Protein AF-A0A5C3NMP8-F1 (afdb_monomer_lite)

Sequence (308 aa):
VRINACVMDGVTIGHPRCNVDRCVARLASPRDRFCEEHSDQERQCAIRGCNNATTDGMRTCSIAAHRSFENERRERGKALFRLRRRHERTMQAGQRYGDAVSKKPRQNPRKARAETLSNLTKKAAISRRWTHNEELIVRTCGVVISRATFYEAESMSNCVRFLVSTFPPQLPRAHPSFCFFDSACLLLKHILANNETRLDNIGLVVDVFHAINKHKDSDAFCQLNCNPATFPELFNEKNEWWYNSSACEQTNGWFGFFLPVVREMGEVNYNFFLDEMILIHNEWQVDVLRARGARPRLVPMSELALPR

Organism: NCBI:txid1314778

Secondary structure (DSSP, 8-state):
----EEEEEEE----EE-SSTT--PPPSSTT-SS-GGGGGGGGB-SBTT--PBP-TTSSS-S-HHHHHHHHHHHHHHHHHHHHHHHHHHHHHHTTS------PPPPP-SHHHHHHHHHHHHHHB--SPEE--EEEEEEETTS-EEEEEEESS---HHHHHHHHHHHS-TT-GGGS-SEEE-TTHHHHHHHHHHTT-GGGTTSEEE--HHHHHHTS-TT-HHHHHHT-GGG-GGGB-TTS-BSS-TTHHHHHHHHHGGGHHHHTT--HHHHHHHHHHHHHHHHHHHHHHHHHTT----PPPHHHHTS--

Radius of gyration: 25.94 Å; chains: 1; bounding box: 82×48×66 Å

Foldseek 3Di:
DDAFEKEKDWFQFWAFDALDPPDPDFDPFSQDNHHPVCPVLQQAAQFAPGRDGDDDPASHHPPPLSVVLRVVVVVVVCVVVVVVVVVVVCVVVVVDDDDDDDDDDDDDPPPVSVVSSVVSVVRGSRHTAIFGTKMWMATLLLQTQDIDTHRPDPDLVVVVVRLCVSCPPLQPLSQHQEYEYQPLLVNVVVCVVVVPCSNVNYQYAYQQVSLPPPDDPPPPSCVVRHHPVVDPVQADPVRHGPGNNCSVVVSSVVLNVCRVVLHRDGPVVNVVVSVVVSVVSNVVSCVVCVVVVHDDDDDDSVRSSDDD

InterPro domains:
  IPR040898 CxC6 like cysteine cluster associated with KDZ [PF18721] (7-71)

pLDDT: mean 88.07, std 14.45, range [28.92, 98.38]

Structure (mmCIF, N/CA/C/O backbone):
data_AF-A0A5C3NMP8-F1
#
_entry.id   AF-A0A5C3NMP8-F1
#
loop_
_atom_site.group_PDB
_atom_site.id
_atom_site.type_symbol
_atom_site.label_atom_id
_atom_site.label_alt_id
_atom_site.label_comp_id
_atom_site.label_asym_id
_atom_site.label_entity_id
_atom_site.label_seq_id
_atom_site.pdbx_PDB_ins_code
_atom_site.Cartn_x
_atom_site.Cartn_y
_atom_site.Cartn_z
_atom_site.occupancy
_atom_site.B_iso_or_equiv
_atom_site.auth_seq_id
_atom_site.auth_comp_id
_atom_site.auth_asym_id
_atom_site.auth_atom_id
_atom_site.pdbx_PDB_model_num
ATOM 1 N N . VAL A 1 1 ? -21.339 5.619 22.229 1.00 58.91 1 VAL A N 1
ATOM 2 C CA . VAL A 1 1 ? -20.713 5.394 20.903 1.00 58.91 1 VAL A CA 1
ATOM 3 C C . VAL A 1 1 ? -19.594 4.378 21.073 1.00 58.91 1 VAL A C 1
ATOM 5 O O . VAL A 1 1 ? -18.840 4.504 22.028 1.00 58.91 1 VAL A O 1
ATOM 8 N N . ARG A 1 2 ? -19.515 3.338 20.233 1.00 76.19 2 ARG A N 1
ATOM 9 C CA . ARG A 1 2 ? -18.410 2.365 20.286 1.00 76.19 2 ARG A CA 1
ATOM 10 C C . ARG A 1 2 ? -17.247 2.914 19.466 1.00 76.19 2 ARG A C 1
ATOM 12 O O . ARG A 1 2 ? -17.329 2.919 18.242 1.00 76.19 2 ARG A O 1
ATOM 19 N N . ILE A 1 3 ? -16.196 3.370 20.139 1.00 88.62 3 ILE A N 1
ATOM 20 C CA . ILE A 1 3 ? -14.976 3.829 19.474 1.00 88.62 3 ILE A CA 1
ATOM 21 C C . ILE A 1 3 ? -14.230 2.603 18.944 1.00 88.62 3 ILE A C 1
ATOM 23 O O . ILE A 1 3 ? -14.170 1.561 19.603 1.00 88.62 3 ILE A O 1
ATOM 27 N N . ASN A 1 4 ? -13.714 2.699 17.724 1.00 92.56 4 ASN A N 1
ATOM 28 C CA . ASN A 1 4 ? -12.824 1.693 17.169 1.00 92.56 4 ASN A CA 1
ATOM 29 C C . ASN A 1 4 ? -11.765 2.351 16.277 1.00 92.56 4 ASN A C 1
ATOM 31 O O . ASN A 1 4 ? -11.980 3.441 15.747 1.00 92.56 4 ASN A O 1
ATOM 35 N N . ALA A 1 5 ? -10.631 1.679 16.103 1.00 96.00 5 ALA A N 1
ATOM 36 C CA . ALA A 1 5 ? -9.531 2.204 15.313 1.00 96.00 5 ALA A CA 1
ATOM 37 C C . ALA A 1 5 ? -8.932 1.148 14.378 1.00 96.00 5 ALA A C 1
ATOM 39 O O . ALA A 1 5 ? -9.107 -0.065 14.565 1.00 96.00 5 ALA A O 1
ATOM 40 N N . CYS A 1 6 ? -8.236 1.625 13.357 1.00 97.50 6 CYS A N 1
ATOM 41 C CA . CYS A 1 6 ? -7.353 0.837 12.509 1.00 97.50 6 CYS A CA 1
ATOM 42 C C . CYS A 1 6 ? -6.054 1.599 12.256 1.00 97.50 6 CYS A C 1
ATOM 44 O O . CYS A 1 6 ? -5.949 2.788 12.546 1.00 97.50 6 CYS A O 1
ATOM 46 N N . VAL A 1 7 ? -5.076 0.895 11.716 1.00 97.88 7 VAL A N 1
ATOM 47 C CA . VAL A 1 7 ? -3.769 1.411 11.334 1.00 97.88 7 VAL A CA 1
ATOM 48 C C . VAL A 1 7 ? -3.580 1.094 9.857 1.00 97.88 7 VAL A C 1
ATOM 50 O O . VAL A 1 7 ? -3.899 -0.020 9.438 1.00 97.88 7 VAL A O 1
ATOM 53 N N . MET A 1 8 ? -3.102 2.064 9.088 1.00 97.81 8 MET A N 1
ATOM 54 C CA . MET A 1 8 ? -2.702 1.904 7.695 1.00 97.81 8 MET A CA 1
ATOM 55 C C . MET A 1 8 ? -1.191 2.090 7.599 1.00 97.81 8 MET A C 1
ATOM 57 O O . MET A 1 8 ? -0.676 3.055 8.161 1.00 97.81 8 MET A O 1
ATOM 61 N N . ASP A 1 9 ? -0.504 1.173 6.928 1.00 96.25 9 ASP A N 1
ATOM 62 C CA . ASP A 1 9 ? 0.938 1.257 6.682 1.00 96.25 9 ASP A CA 1
ATOM 63 C C . ASP A 1 9 ? 1.338 0.348 5.506 1.00 96.25 9 ASP A C 1
ATOM 65 O O . ASP A 1 9 ? 0.657 -0.639 5.190 1.00 96.25 9 ASP A O 1
ATOM 69 N N . GLY A 1 10 ? 2.463 0.674 4.877 1.00 94.50 10 GLY A N 1
ATOM 70 C CA . GLY A 1 10 ? 3.005 0.005 3.707 1.00 94.50 10 GLY A CA 1
ATOM 71 C C . GLY A 1 10 ? 4.170 -0.932 4.026 1.00 94.50 10 GLY A C 1
ATOM 72 O O . GLY A 1 10 ? 5.055 -0.641 4.825 1.00 94.50 10 GLY A O 1
ATOM 73 N N . VAL A 1 11 ? 4.239 -2.060 3.321 1.00 94.62 11 VAL A N 1
ATOM 74 C CA . VAL A 1 11 ? 5.377 -2.988 3.357 1.00 94.62 11 VAL A CA 1
ATOM 75 C C . VAL A 1 11 ? 5.971 -3.155 1.966 1.00 94.62 11 VAL A C 1
ATOM 77 O O . VAL A 1 11 ? 5.267 -3.405 0.987 1.00 94.62 11 VAL A O 1
ATOM 80 N N . THR A 1 12 ? 7.298 -3.023 1.861 1.00 93.75 12 THR A N 1
ATOM 81 C CA . THR A 1 12 ? 8.033 -3.133 0.589 1.00 93.75 12 THR A CA 1
ATOM 82 C C . THR A 1 12 ? 8.124 -4.588 0.116 1.00 93.75 12 THR A C 1
ATOM 84 O O . THR A 1 12 ? 9.173 -5.235 0.152 1.00 93.75 12 THR A O 1
ATOM 87 N N . ILE A 1 13 ? 6.995 -5.100 -0.352 1.00 94.25 13 ILE A N 1
ATOM 88 C CA . ILE A 1 13 ? 6.816 -6.372 -1.040 1.00 94.25 13 ILE A CA 1
ATOM 89 C C . ILE A 1 13 ? 6.037 -6.096 -2.325 1.00 94.25 13 ILE A C 1
ATOM 91 O O . ILE A 1 13 ? 5.257 -5.152 -2.397 1.00 94.25 13 ILE A O 1
ATOM 95 N N . GLY A 1 14 ? 6.293 -6.874 -3.373 1.00 93.75 14 GLY A N 1
ATOM 96 C CA . GLY A 1 14 ? 5.714 -6.567 -4.673 1.00 93.75 14 GLY A CA 1
ATOM 97 C C . GLY A 1 14 ? 5.963 -7.629 -5.727 1.00 93.75 14 GLY A C 1
ATOM 98 O O . GLY A 1 14 ? 6.775 -8.539 -5.537 1.00 93.75 14 GLY A O 1
ATOM 99 N N . HIS A 1 15 ? 5.275 -7.471 -6.853 1.00 94.75 15 HIS A N 1
ATOM 100 C CA . HIS A 1 15 ? 5.388 -8.321 -8.036 1.00 94.75 15 HIS A CA 1
ATOM 101 C C . HIS A 1 15 ? 5.853 -7.506 -9.256 1.00 94.75 15 HIS A C 1
ATOM 103 O O . HIS A 1 15 ? 5.869 -6.266 -9.210 1.00 94.75 15 HIS A O 1
ATOM 109 N N . PRO A 1 16 ? 6.298 -8.154 -10.351 1.00 95.50 16 PRO A N 1
ATOM 110 C CA . PRO A 1 16 ? 6.750 -7.420 -11.515 1.00 95.50 16 PRO A CA 1
ATOM 111 C C . PRO A 1 16 ? 5.543 -6.757 -12.174 1.00 95.50 16 PRO A C 1
ATOM 113 O O . PRO A 1 16 ? 4.456 -7.337 -12.233 1.00 95.50 16 PRO A O 1
ATOM 116 N N . ARG A 1 17 ? 5.744 -5.546 -12.687 1.00 95.06 17 ARG A N 1
ATOM 117 C CA . ARG A 1 17 ? 4.710 -4.753 -13.359 1.00 95.06 17 ARG A CA 1
ATOM 118 C C . ARG A 1 17 ? 5.207 -4.199 -14.684 1.00 95.06 17 ARG A C 1
ATOM 120 O O . ARG A 1 17 ? 6.412 -4.158 -14.943 1.00 95.06 17 ARG A O 1
ATOM 127 N N . CYS A 1 18 ? 4.270 -3.712 -15.492 1.00 95.50 18 CYS A N 1
ATOM 128 C CA . CYS A 1 18 ? 4.588 -2.991 -16.716 1.00 95.50 18 CYS A CA 1
ATOM 129 C C . CYS A 1 18 ? 5.530 -1.803 -16.444 1.00 95.50 18 CYS A C 1
ATOM 131 O O . CYS A 1 18 ? 5.373 -1.060 -15.472 1.00 95.50 18 CYS A O 1
ATOM 133 N N . ASN A 1 19 ? 6.512 -1.614 -17.326 1.00 93.56 19 ASN A N 1
ATOM 134 C CA . ASN A 1 19 ? 7.491 -0.539 -17.232 1.00 93.56 19 ASN A CA 1
ATOM 135 C C . ASN A 1 19 ? 6.921 0.849 -17.572 1.00 93.56 19 ASN A C 1
ATOM 137 O O . ASN A 1 19 ? 7.558 1.846 -17.210 1.00 93.56 19 ASN A O 1
ATOM 141 N N . VAL A 1 20 ? 5.769 0.912 -18.252 1.00 92.31 20 VAL A N 1
ATOM 142 C CA . VAL A 1 20 ? 5.075 2.161 -18.598 1.00 92.31 20 VAL A CA 1
ATOM 143 C C . VAL A 1 20 ? 4.519 2.814 -17.337 1.00 92.31 20 VAL A C 1
ATOM 145 O O . VAL A 1 20 ? 3.918 2.156 -16.485 1.00 92.31 20 VAL A O 1
ATOM 148 N N . ASP A 1 21 ? 4.752 4.121 -17.211 1.00 89.81 21 ASP A N 1
ATOM 149 C CA . ASP A 1 21 ? 4.289 4.892 -16.061 1.00 89.81 21 ASP A CA 1
ATOM 150 C C . ASP A 1 21 ? 2.746 4.859 -15.989 1.00 89.81 21 ASP A C 1
ATOM 152 O O . ASP A 1 21 ? 2.053 4.928 -17.000 1.00 89.81 21 ASP A O 1
ATO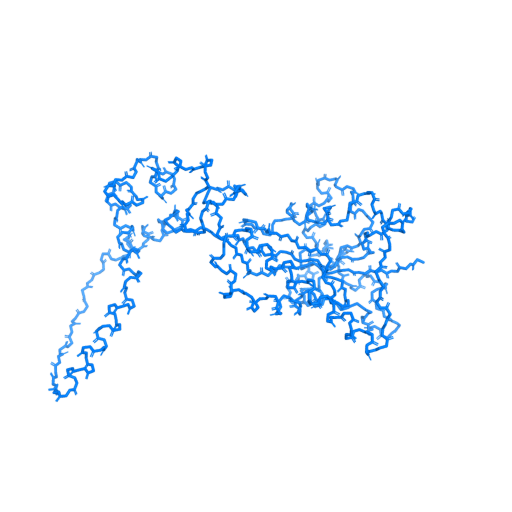M 156 N N . ARG A 1 22 ? 2.211 4.722 -14.775 1.00 90.19 22 ARG A N 1
ATOM 157 C CA . ARG A 1 22 ? 0.795 4.575 -14.400 1.00 90.19 22 ARG A CA 1
ATOM 158 C C . ARG A 1 22 ? 0.068 3.353 -14.965 1.00 90.19 22 ARG A C 1
ATOM 160 O O . ARG A 1 22 ? -1.115 3.183 -14.687 1.00 90.19 22 ARG A O 1
ATOM 167 N N . CYS A 1 23 ? 0.756 2.476 -15.691 1.00 94.31 23 CYS A N 1
ATOM 168 C CA . CYS A 1 23 ? 0.174 1.222 -16.149 1.00 94.31 23 CYS A CA 1
ATOM 169 C C . CYS A 1 23 ? 0.034 0.229 -14.984 1.00 94.31 23 CYS A C 1
ATOM 171 O O . CYS A 1 23 ? 1.022 -0.075 -14.301 1.00 94.31 23 CYS A O 1
ATOM 173 N N . VAL A 1 24 ? -1.190 -0.273 -14.805 1.00 94.81 24 VAL A N 1
ATOM 174 C CA . VAL A 1 24 ? -1.574 -1.324 -13.844 1.00 94.81 24 VAL A CA 1
ATOM 175 C C . VAL A 1 24 ? -2.001 -2.617 -14.544 1.00 94.81 24 VAL A C 1
ATOM 177 O O . VAL A 1 24 ? -2.472 -3.542 -13.899 1.00 94.81 24 VAL A O 1
ATOM 180 N N . ALA A 1 25 ? -1.859 -2.688 -15.871 1.00 95.75 25 ALA A N 1
ATOM 181 C CA . ALA A 1 25 ? -2.194 -3.887 -16.619 1.00 95.75 25 ALA A CA 1
ATOM 182 C C . ALA A 1 25 ? -1.215 -5.020 -16.287 1.00 95.75 25 ALA A C 1
ATOM 184 O O . ALA A 1 25 ? 0.011 -4.835 -16.241 1.00 95.75 25 ALA A O 1
ATOM 185 N N . ARG A 1 26 ? -1.786 -6.209 -16.107 1.00 95.19 26 ARG A N 1
ATOM 186 C CA . ARG A 1 26 ? -1.065 -7.433 -15.775 1.00 95.19 26 ARG A CA 1
ATOM 187 C C . ARG A 1 26 ? -0.068 -7.817 -16.871 1.00 95.19 26 ARG A C 1
ATOM 189 O O . ARG A 1 26 ? -0.346 -7.703 -18.065 1.00 95.19 26 ARG A O 1
ATOM 196 N N . LEU A 1 27 ? 1.086 -8.342 -16.464 1.00 96.31 27 LEU A N 1
ATOM 197 C CA . LEU A 1 27 ? 2.047 -8.968 -17.376 1.00 96.31 27 LEU A CA 1
ATOM 198 C C . LEU A 1 27 ? 1.608 -10.390 -17.759 1.00 96.31 27 LEU A C 1
ATOM 200 O O . LEU A 1 27 ? 1.127 -11.138 -16.908 1.00 96.31 27 LEU A O 1
ATOM 204 N N . ALA A 1 28 ? 1.834 -10.795 -19.011 1.00 95.06 28 ALA A N 1
ATOM 205 C CA . ALA A 1 28 ? 1.576 -12.171 -19.444 1.00 95.06 28 ALA A CA 1
ATOM 206 C C . ALA A 1 28 ? 2.505 -13.166 -18.725 1.00 95.06 28 ALA A C 1
ATOM 208 O O . ALA A 1 28 ? 2.071 -14.225 -18.272 1.00 95.06 28 ALA A O 1
ATOM 209 N N . SER A 1 29 ? 3.774 -12.793 -18.559 1.00 94.50 29 SER A N 1
ATOM 210 C CA . SER A 1 29 ? 4.762 -13.509 -17.762 1.00 94.50 29 SER A CA 1
ATOM 211 C C . SER A 1 29 ? 5.437 -12.566 -16.766 1.00 94.50 29 SER A C 1
ATOM 213 O O . SER A 1 29 ? 5.767 -11.431 -17.114 1.00 94.50 29 SER A O 1
ATOM 215 N N . PRO A 1 30 ? 5.773 -13.026 -15.544 1.00 93.00 30 PRO A N 1
ATOM 216 C CA . PRO A 1 30 ? 6.536 -12.217 -14.592 1.00 93.00 30 PRO A CA 1
ATOM 217 C C . PRO A 1 30 ? 7.926 -11.816 -15.116 1.00 93.00 30 PRO A C 1
ATOM 219 O O . PRO A 1 30 ? 8.587 -10.947 -14.546 1.00 93.00 30 PRO A O 1
ATOM 222 N N . ARG A 1 31 ? 8.410 -12.448 -16.194 1.00 92.62 31 ARG A N 1
ATOM 223 C CA . ARG A 1 31 ? 9.688 -12.122 -16.844 1.00 92.62 31 ARG A CA 1
ATOM 224 C C . ARG A 1 31 ? 9.590 -10.984 -17.863 1.00 92.62 31 ARG A C 1
ATOM 226 O O . ARG A 1 31 ? 10.640 -10.463 -18.252 1.00 92.62 31 ARG A O 1
ATOM 233 N N . ASP A 1 32 ? 8.384 -10.592 -18.255 1.00 94.06 32 ASP A N 1
ATOM 234 C CA . ASP A 1 32 ? 8.162 -9.532 -19.234 1.00 94.06 32 ASP A CA 1
ATOM 235 C C . ASP A 1 32 ? 8.443 -8.153 -18.622 1.00 94.06 32 ASP A C 1
ATOM 237 O O . ASP A 1 32 ? 8.430 -7.973 -17.401 1.00 94.06 32 ASP A O 1
ATOM 241 N N . ARG A 1 33 ? 8.745 -7.157 -19.466 1.00 94.25 33 ARG A N 1
ATOM 242 C CA . ARG A 1 33 ? 8.866 -5.752 -19.028 1.00 94.25 33 ARG A CA 1
ATOM 243 C C . ARG A 1 33 ? 7.611 -4.940 -19.310 1.00 94.25 33 ARG A C 1
ATOM 245 O O . ARG A 1 33 ? 7.419 -3.896 -18.694 1.00 94.25 33 ARG A O 1
ATOM 252 N N . PHE A 1 34 ? 6.792 -5.383 -20.252 1.00 96.12 34 PHE A N 1
ATOM 253 C CA . PHE A 1 34 ? 5.605 -4.679 -20.705 1.00 96.12 34 PHE A CA 1
ATOM 254 C C . PHE A 1 34 ? 4.429 -5.649 -20.762 1.00 96.12 34 PHE A C 1
ATOM 256 O O . PHE A 1 34 ? 4.619 -6.842 -20.988 1.00 96.12 34 PHE A O 1
ATOM 263 N N . CYS A 1 35 ? 3.228 -5.137 -20.502 1.00 96.62 35 CYS A N 1
ATOM 264 C CA . CYS A 1 35 ? 1.999 -5.896 -20.683 1.00 96.62 35 CYS A CA 1
ATOM 265 C C . CYS A 1 35 ? 1.672 -5.994 -22.179 1.00 96.62 35 CYS A C 1
ATOM 267 O O . CYS A 1 35 ? 2.315 -5.347 -23.007 1.00 96.62 35 CYS A O 1
ATOM 269 N N . GLU A 1 36 ? 0.650 -6.773 -22.516 1.00 96.50 36 GLU A N 1
ATOM 270 C CA . GLU A 1 36 ? 0.207 -6.977 -23.899 1.00 96.50 36 GLU A CA 1
ATOM 271 C C . GLU A 1 36 ? -0.129 -5.657 -24.615 1.00 96.50 36 GLU A C 1
ATOM 273 O O . GLU A 1 36 ? 0.343 -5.422 -25.729 1.00 96.50 36 GLU A O 1
ATOM 278 N N . GLU A 1 37 ? -0.829 -4.751 -23.924 1.00 96.81 37 GLU A N 1
ATOM 279 C CA . GLU A 1 37 ? -1.206 -3.419 -24.424 1.00 96.81 37 GLU A CA 1
ATOM 280 C C . GLU A 1 37 ? -0.005 -2.520 -24.749 1.00 96.81 37 GLU A C 1
ATOM 282 O O . GLU A 1 37 ? -0.113 -1.630 -25.583 1.00 96.81 37 GLU A O 1
ATOM 287 N N . HIS A 1 38 ? 1.141 -2.758 -24.104 1.00 96.12 38 HIS A N 1
ATOM 288 C CA . HIS A 1 38 ? 2.376 -1.989 -24.286 1.00 96.12 38 HIS A CA 1
ATOM 289 C C . HIS A 1 38 ? 3.497 -2.839 -24.902 1.00 96.12 38 HIS A C 1
ATOM 291 O O . HIS A 1 38 ? 4.685 -2.559 -24.717 1.00 96.12 38 HIS A O 1
ATOM 297 N N . SER A 1 39 ? 3.145 -3.922 -25.596 1.00 94.50 39 SER A N 1
ATOM 298 C CA . SER A 1 39 ? 4.114 -4.847 -26.197 1.00 94.50 39 SER A CA 1
ATOM 299 C C . SER A 1 39 ? 4.961 -4.197 -27.300 1.00 94.50 39 SER A C 1
ATOM 301 O O . SER A 1 39 ? 6.098 -4.611 -27.541 1.00 94.50 39 SER A O 1
ATOM 303 N N . ASP A 1 40 ? 4.462 -3.131 -27.924 1.00 93.25 40 ASP A N 1
ATOM 304 C CA . ASP A 1 40 ? 5.182 -2.276 -28.870 1.00 93.25 40 ASP A CA 1
ATOM 305 C C . ASP A 1 40 ? 6.436 -1.637 -28.246 1.00 93.25 40 ASP A C 1
ATOM 307 O O . ASP A 1 40 ? 7.472 -1.523 -28.909 1.00 93.25 40 ASP A O 1
ATOM 311 N N . GLN A 1 41 ? 6.388 -1.316 -26.949 1.00 92.12 41 GLN A N 1
ATOM 312 C CA . GLN A 1 41 ? 7.487 -0.694 -26.207 1.00 92.12 41 GLN A CA 1
ATOM 313 C C . GLN A 1 41 ? 8.716 -1.610 -26.065 1.00 92.12 41 GLN A C 1
ATOM 315 O O . GLN A 1 41 ? 9.823 -1.122 -25.823 1.00 92.12 41 GLN A O 1
ATOM 320 N N . GLU A 1 42 ? 8.581 -2.929 -26.270 1.00 91.06 42 GLU A N 1
ATOM 321 C CA . GLU A 1 42 ? 9.741 -3.832 -26.363 1.00 91.06 42 GLU A CA 1
ATOM 322 C C . GLU A 1 42 ? 10.636 -3.501 -27.568 1.00 91.06 42 GLU A C 1
ATOM 324 O O . GLU A 1 42 ? 11.845 -3.729 -27.509 1.00 91.06 42 GLU A O 1
ATOM 329 N N . ARG A 1 43 ? 10.066 -2.934 -28.641 1.00 92.38 43 ARG A N 1
ATOM 330 C CA . ARG A 1 43 ? 10.790 -2.568 -29.870 1.00 92.38 43 ARG A CA 1
ATOM 331 C C . ARG A 1 43 ? 11.407 -1.174 -29.805 1.00 92.38 43 ARG A C 1
ATOM 333 O O . ARG A 1 43 ? 12.119 -0.784 -30.730 1.00 92.38 43 ARG A O 1
ATOM 340 N N . GLN A 1 44 ? 11.170 -0.429 -28.727 1.00 93.81 44 GLN A N 1
ATOM 341 C CA . GLN A 1 44 ? 11.719 0.903 -28.506 1.00 93.81 44 GLN A CA 1
ATOM 342 C C . GLN A 1 44 ? 12.941 0.854 -27.584 1.00 93.81 44 GLN A C 1
ATOM 344 O O . GLN A 1 44 ? 13.022 0.076 -26.631 1.00 93.81 44 GLN A O 1
ATOM 349 N N . CYS A 1 45 ? 13.926 1.709 -27.861 1.00 93.81 45 CYS A N 1
ATOM 350 C CA . CYS A 1 45 ? 15.115 1.830 -27.033 1.00 93.81 45 CYS A CA 1
ATOM 351 C C . CYS A 1 45 ? 14.744 2.098 -25.569 1.00 93.81 45 CYS A C 1
ATOM 353 O O . CYS A 1 45 ? 14.146 3.114 -25.234 1.00 93.81 45 CYS A O 1
ATOM 355 N N . ALA A 1 46 ? 15.223 1.242 -24.669 1.00 91.62 46 ALA A N 1
ATOM 356 C CA . ALA A 1 46 ? 14.938 1.298 -23.239 1.00 91.62 46 ALA A CA 1
ATOM 357 C C . ALA A 1 46 ? 15.523 2.520 -22.497 1.00 91.62 46 ALA A C 1
ATOM 359 O O . ALA A 1 46 ? 15.499 2.551 -21.270 1.00 91.62 46 ALA A O 1
ATOM 360 N N . ILE A 1 47 ? 16.084 3.512 -23.189 1.00 90.25 47 ILE A N 1
ATOM 361 C CA . ILE A 1 47 ? 16.524 4.775 -22.587 1.00 90.25 47 ILE A CA 1
ATOM 362 C C . ILE A 1 47 ? 15.387 5.788 -22.729 1.00 90.25 47 ILE A C 1
ATOM 364 O O . ILE A 1 47 ? 15.021 6.147 -23.844 1.00 90.25 47 ILE A O 1
ATOM 368 N N . ARG A 1 48 ? 14.843 6.263 -21.602 1.00 84.12 48 ARG A N 1
ATOM 369 C CA . ARG A 1 48 ? 13.746 7.242 -21.551 1.00 84.12 48 ARG A CA 1
ATOM 370 C C . ARG A 1 48 ? 14.085 8.477 -22.385 1.00 84.12 48 ARG A C 1
ATOM 372 O O . ARG A 1 48 ? 15.147 9.077 -22.207 1.00 84.12 48 ARG A O 1
ATOM 379 N N . GLY A 1 49 ? 13.155 8.853 -23.261 1.00 84.81 49 GLY A N 1
ATOM 380 C CA . GLY A 1 49 ? 13.301 9.959 -24.209 1.00 84.81 49 GLY A CA 1
ATOM 381 C C . GLY A 1 49 ? 13.966 9.579 -25.538 1.00 84.81 49 GLY A C 1
ATOM 382 O O . GLY A 1 49 ? 14.133 10.445 -26.388 1.00 84.81 49 GLY A O 1
ATOM 383 N N . CYS A 1 50 ? 14.350 8.314 -25.741 1.00 90.44 50 CYS A N 1
ATOM 384 C CA . CYS A 1 50 ? 14.818 7.818 -27.032 1.00 90.44 50 CYS A CA 1
ATOM 385 C C . CYS A 1 50 ? 13.699 7.056 -27.752 1.00 90.44 50 CYS A C 1
ATOM 387 O O . CYS A 1 50 ? 13.168 6.083 -27.223 1.00 90.44 50 CYS A O 1
ATOM 389 N N . ASN A 1 51 ? 13.394 7.458 -28.987 1.00 91.44 51 ASN A N 1
ATOM 390 C CA . ASN A 1 51 ? 12.352 6.834 -29.814 1.00 91.44 51 ASN A CA 1
ATOM 391 C C . ASN A 1 51 ? 12.914 5.903 -30.900 1.00 91.44 51 ASN A C 1
ATOM 393 O O . ASN A 1 51 ? 12.171 5.392 -31.728 1.00 91.44 51 ASN A O 1
ATOM 397 N N . ASN A 1 52 ? 14.228 5.668 -30.903 1.00 93.81 52 ASN A N 1
ATOM 398 C CA . ASN A 1 52 ? 14.853 4.776 -31.875 1.00 93.81 52 ASN A CA 1
ATOM 399 C C . ASN A 1 52 ? 14.501 3.317 -31.569 1.00 93.81 52 ASN A C 1
ATOM 401 O O . ASN A 1 52 ? 14.428 2.924 -30.401 1.00 93.81 52 ASN A O 1
ATOM 405 N N . ALA A 1 53 ? 14.381 2.504 -32.617 1.00 94.62 53 ALA A N 1
ATOM 406 C CA . ALA A 1 53 ? 14.122 1.080 -32.481 1.00 94.62 53 ALA A CA 1
ATOM 407 C C . ALA A 1 53 ? 15.289 0.336 -31.808 1.00 94.62 53 ALA A C 1
ATOM 409 O O . ALA A 1 53 ? 16.463 0.705 -31.941 1.00 94.62 53 ALA A O 1
ATOM 410 N N . THR A 1 54 ? 14.967 -0.736 -31.090 1.00 94.31 54 THR A N 1
ATOM 411 C CA . THR A 1 54 ? 15.951 -1.709 -30.611 1.00 94.31 54 THR A CA 1
ATOM 412 C C . THR A 1 54 ? 16.575 -2.462 -31.780 1.00 94.31 54 THR A C 1
ATOM 414 O O . THR A 1 54 ? 15.873 -2.848 -32.711 1.00 94.31 54 THR A O 1
ATOM 417 N N . THR A 1 55 ? 17.876 -2.731 -31.710 1.00 92.00 55 THR A N 1
ATOM 418 C CA . THR A 1 55 ? 18.597 -3.495 -32.743 1.00 92.00 55 THR A CA 1
ATOM 419 C C . THR A 1 55 ? 19.429 -4.611 -32.111 1.00 92.00 55 THR A C 1
ATOM 421 O O . THR A 1 55 ? 19.727 -4.562 -30.917 1.00 92.00 55 THR A O 1
ATOM 424 N N . ASP A 1 56 ? 19.824 -5.613 -32.900 1.00 89.44 56 ASP A N 1
ATOM 425 C CA . ASP A 1 56 ? 20.830 -6.631 -32.536 1.00 89.44 56 ASP A CA 1
ATOM 426 C C . ASP A 1 56 ? 20.470 -7.524 -31.327 1.00 89.44 56 ASP A C 1
ATOM 428 O O . ASP A 1 56 ? 21.349 -7.972 -30.590 1.00 89.44 56 ASP A O 1
ATOM 432 N N . GLY A 1 57 ? 19.176 -7.756 -31.064 1.00 87.75 57 GLY A N 1
ATOM 433 C CA . GLY A 1 57 ? 18.724 -8.534 -29.894 1.00 87.75 57 GLY A CA 1
ATOM 434 C C . GLY A 1 57 ? 19.008 -7.850 -28.546 1.00 87.75 57 GLY A C 1
ATOM 435 O O . GLY A 1 57 ? 19.066 -8.486 -27.485 1.00 87.75 57 GLY A O 1
ATOM 436 N N . MET A 1 58 ? 19.236 -6.541 -28.579 1.00 90.62 58 MET A N 1
ATOM 437 C CA . MET A 1 58 ? 19.501 -5.707 -27.416 1.00 90.62 58 MET A CA 1
ATOM 438 C C . MET A 1 58 ? 18.266 -4.873 -27.068 1.00 90.62 58 MET A C 1
ATOM 440 O O . MET A 1 58 ? 17.438 -4.593 -27.924 1.00 90.62 58 MET A O 1
ATOM 444 N N . ARG A 1 59 ? 18.154 -4.427 -25.815 1.00 92.31 59 ARG A N 1
ATOM 445 C CA . ARG A 1 59 ? 17.050 -3.566 -25.342 1.00 92.31 59 ARG A CA 1
ATOM 446 C C . ARG A 1 59 ? 17.258 -2.087 -25.675 1.00 92.31 59 ARG A C 1
ATOM 448 O O . ARG A 1 59 ? 16.394 -1.261 -25.404 1.00 92.31 59 ARG A O 1
ATOM 455 N N . THR A 1 60 ? 18.418 -1.725 -26.209 1.00 93.94 60 THR A N 1
ATOM 456 C CA . THR A 1 60 ? 18.779 -0.363 -26.623 1.00 93.94 60 THR A CA 1
ATOM 457 C C . THR A 1 60 ? 18.931 -0.253 -28.144 1.00 93.94 60 THR A C 1
ATOM 459 O O . THR A 1 60 ? 19.100 -1.262 -28.833 1.00 93.94 60 THR A O 1
ATOM 462 N N . CYS A 1 61 ? 18.881 0.966 -28.682 1.00 94.25 61 CYS A N 1
ATOM 463 C CA . CYS A 1 61 ? 19.204 1.237 -30.087 1.00 94.25 61 CYS A CA 1
ATOM 464 C C . CYS A 1 61 ? 20.724 1.197 -30.351 1.00 94.25 61 CYS A C 1
ATOM 466 O O . CYS A 1 61 ? 21.528 0.992 -29.438 1.00 94.25 61 CYS A O 1
ATOM 468 N N . SER A 1 62 ? 21.123 1.447 -31.599 1.00 94.19 62 SER A N 1
ATOM 469 C CA . SER A 1 62 ? 22.520 1.454 -32.056 1.00 94.19 62 SER A CA 1
ATOM 470 C C . SER A 1 62 ? 23.359 2.652 -31.579 1.00 94.19 62 SER A C 1
ATOM 472 O O . SER A 1 62 ? 24.572 2.661 -31.787 1.00 94.19 62 SER A O 1
ATOM 474 N N . ILE A 1 63 ? 22.767 3.650 -30.902 1.00 93.25 63 ILE A N 1
ATOM 475 C CA . ILE A 1 63 ? 23.519 4.777 -30.323 1.00 93.25 63 ILE A CA 1
ATOM 476 C C . ILE A 1 63 ? 24.579 4.230 -29.358 1.00 93.25 63 ILE A C 1
ATOM 478 O O . ILE A 1 63 ? 24.252 3.580 -28.361 1.00 93.25 63 ILE A O 1
ATOM 482 N N . ALA A 1 64 ? 25.852 4.548 -29.616 1.00 90.88 64 ALA A N 1
ATOM 483 C CA . ALA A 1 64 ? 26.995 3.997 -28.885 1.00 90.88 64 ALA A CA 1
ATOM 484 C C . ALA A 1 64 ? 26.886 4.171 -27.357 1.00 90.88 64 ALA A C 1
ATOM 486 O O . ALA A 1 64 ? 27.220 3.259 -26.597 1.00 90.88 64 ALA A O 1
ATOM 487 N N . ALA A 1 65 ? 26.360 5.307 -26.888 1.00 88.69 65 ALA A N 1
ATOM 488 C CA . ALA A 1 65 ? 26.127 5.558 -25.465 1.00 88.69 65 ALA A CA 1
ATOM 489 C C . ALA A 1 65 ? 25.065 4.617 -24.857 1.00 88.69 65 ALA A C 1
ATOM 491 O O . ALA A 1 65 ? 25.270 4.074 -23.774 1.00 88.69 65 ALA A O 1
ATOM 492 N N . HIS A 1 66 ? 23.955 4.363 -25.558 1.00 92.19 66 HIS A N 1
ATOM 493 C CA . HIS A 1 66 ? 22.891 3.474 -25.074 1.00 92.19 66 HIS A CA 1
ATOM 494 C C . HIS A 1 66 ? 23.335 2.009 -25.116 1.00 92.19 66 HIS A C 1
ATOM 496 O O . HIS A 1 66 ? 23.148 1.264 -24.152 1.00 92.19 66 HIS A O 1
ATOM 502 N N . ARG A 1 67 ? 24.007 1.616 -26.203 1.00 91.56 67 ARG A N 1
ATOM 503 C CA . ARG A 1 67 ? 24.552 0.268 -26.366 1.00 91.56 67 ARG A CA 1
ATOM 504 C C . ARG A 1 67 ? 25.617 -0.045 -25.318 1.00 91.56 67 ARG A C 1
ATOM 506 O O . ARG A 1 67 ? 25.582 -1.109 -24.702 1.00 91.56 67 ARG A O 1
ATOM 513 N N . SER A 1 68 ? 26.551 0.879 -25.088 1.00 87.69 68 SER A N 1
ATOM 514 C CA . SER A 1 68 ? 27.583 0.711 -24.058 1.00 87.69 68 SER A CA 1
ATOM 515 C C . SER A 1 68 ? 26.981 0.621 -22.656 1.00 87.69 68 SER A C 1
ATOM 517 O O . SER A 1 68 ? 27.431 -0.212 -21.871 1.00 87.69 68 SER A O 1
ATOM 519 N N . PHE A 1 69 ? 25.922 1.386 -22.371 1.00 86.38 69 PHE A N 1
ATOM 520 C CA . PHE A 1 69 ? 25.181 1.302 -21.114 1.00 86.38 69 PHE A CA 1
ATOM 521 C C . PHE A 1 69 ? 24.578 -0.095 -20.876 1.00 86.38 69 PHE A C 1
ATOM 523 O O . PHE A 1 69 ? 24.758 -0.679 -19.803 1.00 86.38 69 PHE A O 1
ATOM 530 N N . GLU A 1 70 ? 23.896 -0.670 -21.873 1.00 89.31 70 GLU A N 1
ATOM 531 C CA . GLU A 1 70 ? 23.331 -2.019 -21.752 1.00 89.31 70 GLU A CA 1
ATOM 532 C C . GLU A 1 70 ? 24.416 -3.092 -21.619 1.00 89.31 70 GLU A C 1
ATOM 534 O O . GLU A 1 70 ? 24.312 -3.968 -20.755 1.00 89.31 70 GLU A O 1
ATOM 539 N N . ASN A 1 71 ? 25.470 -3.009 -22.434 1.00 88.50 71 ASN A N 1
ATOM 540 C CA . ASN A 1 71 ? 26.605 -3.927 -22.369 1.00 88.50 71 ASN A CA 1
ATOM 541 C C . ASN A 1 71 ? 27.246 -3.910 -20.981 1.00 88.50 71 ASN A C 1
ATOM 543 O O . ASN A 1 71 ? 27.467 -4.967 -20.394 1.00 88.50 71 ASN A O 1
ATOM 547 N N . GLU A 1 72 ? 27.475 -2.728 -20.411 1.00 83.62 72 GLU A N 1
ATOM 548 C CA . GLU A 1 72 ? 28.035 -2.608 -19.070 1.00 83.62 72 GLU A CA 1
ATOM 549 C C . GLU A 1 72 ? 27.116 -3.228 -18.009 1.00 83.62 72 GLU A C 1
ATOM 551 O O . GLU A 1 72 ? 27.596 -3.934 -17.121 1.00 83.62 72 GLU A O 1
ATOM 556 N N . ARG A 1 73 ? 25.791 -3.053 -18.113 1.00 81.56 73 ARG A N 1
ATOM 557 C CA . ARG A 1 73 ? 24.846 -3.730 -17.209 1.00 81.56 73 ARG A CA 1
ATOM 558 C C . ARG A 1 73 ? 24.883 -5.252 -17.346 1.00 81.56 73 ARG A C 1
ATOM 560 O O . ARG A 1 73 ? 24.898 -5.938 -16.322 1.00 81.56 73 ARG A O 1
ATOM 567 N N . ARG A 1 74 ? 24.926 -5.788 -18.570 1.00 83.00 74 ARG A N 1
ATOM 568 C CA . ARG A 1 74 ? 25.048 -7.240 -18.811 1.00 83.00 74 ARG A CA 1
ATOM 569 C C . ARG A 1 74 ? 26.355 -7.787 -18.229 1.00 83.00 74 ARG A C 1
ATOM 571 O O . ARG A 1 74 ? 26.353 -8.841 -17.596 1.00 83.00 74 ARG A O 1
ATOM 578 N N . GLU A 1 75 ? 27.453 -7.054 -18.387 1.00 81.31 75 GLU A N 1
ATOM 579 C CA . GLU A 1 75 ? 28.765 -7.420 -17.848 1.00 81.31 75 GLU A CA 1
ATOM 580 C C . GLU A 1 75 ? 28.800 -7.370 -16.315 1.00 81.31 75 GLU A C 1
ATOM 582 O O . GLU A 1 75 ? 29.299 -8.307 -15.692 1.00 81.31 75 GLU A O 1
ATOM 587 N N . ARG A 1 76 ? 28.201 -6.344 -15.691 1.00 76.19 76 ARG A N 1
ATOM 588 C CA . ARG A 1 76 ? 28.030 -6.273 -14.228 1.00 76.19 76 ARG A CA 1
ATOM 589 C C . ARG A 1 76 ? 27.220 -7.455 -13.697 1.00 76.19 76 ARG A C 1
ATOM 591 O O . ARG A 1 76 ? 27.626 -8.062 -12.711 1.00 76.19 76 ARG A O 1
ATOM 598 N N . GLY A 1 77 ? 26.140 -7.843 -14.380 1.00 69.38 77 GLY A N 1
ATOM 599 C CA . GLY A 1 77 ? 25.361 -9.038 -14.027 1.00 69.38 77 GLY A CA 1
ATOM 600 C C . GLY A 1 77 ? 26.183 -10.335 -14.064 1.00 69.38 77 GLY A C 1
ATOM 601 O O . GLY A 1 77 ? 25.950 -11.244 -13.272 1.00 69.38 77 GLY A O 1
ATOM 602 N N . LYS A 1 78 ? 27.203 -10.407 -14.928 1.00 75.56 78 LYS A N 1
ATOM 603 C CA . LYS A 1 78 ? 28.143 -11.539 -15.025 1.00 75.56 78 LYS A CA 1
ATOM 604 C C . LYS A 1 78 ? 29.359 -11.409 -14.098 1.00 75.56 78 LYS A C 1
ATOM 606 O O . LYS A 1 78 ? 30.124 -12.367 -13.970 1.00 75.56 78 LYS A O 1
ATOM 611 N N . ALA A 1 79 ? 29.573 -10.256 -13.462 1.00 75.06 79 ALA A N 1
ATOM 612 C CA . ALA A 1 79 ? 30.797 -9.965 -12.719 1.00 75.06 79 ALA A CA 1
ATOM 613 C C . ALA A 1 79 ? 30.990 -10.905 -11.525 1.00 75.06 79 ALA A C 1
ATOM 615 O O . ALA A 1 79 ? 32.093 -11.411 -11.339 1.00 75.06 79 ALA A O 1
ATOM 616 N N . LEU A 1 80 ? 29.929 -11.220 -10.773 1.00 70.81 80 LEU A N 1
ATOM 617 C CA . LEU A 1 80 ? 30.017 -12.150 -9.643 1.00 70.81 80 LEU A CA 1
ATOM 618 C C . LEU A 1 80 ? 30.430 -13.558 -10.090 1.00 70.81 80 LEU A C 1
ATOM 620 O O . LEU A 1 80 ? 31.310 -14.157 -9.482 1.00 70.81 80 LEU A O 1
ATOM 624 N N . PHE A 1 81 ? 29.866 -14.063 -11.190 1.00 70.62 81 PHE A N 1
ATOM 625 C CA . PHE A 1 81 ? 30.266 -15.351 -11.767 1.00 70.62 81 PHE A CA 1
ATOM 626 C C . PHE A 1 81 ? 31.731 -15.348 -12.213 1.00 70.62 81 PHE A C 1
ATOM 628 O O . PHE A 1 81 ? 32.450 -16.320 -11.992 1.00 70.62 81 PHE A O 1
ATOM 635 N N . ARG A 1 82 ? 32.209 -14.240 -12.792 1.00 71.31 82 ARG A N 1
ATOM 636 C CA . ARG A 1 82 ? 33.627 -14.088 -13.151 1.00 71.31 82 ARG A CA 1
ATOM 637 C C . ARG A 1 82 ? 34.533 -14.027 -11.926 1.00 71.31 82 ARG A C 1
ATOM 639 O O . ARG A 1 82 ? 35.603 -14.625 -11.956 1.00 71.31 82 ARG A O 1
ATOM 646 N N . LEU A 1 83 ? 34.116 -13.333 -10.867 1.00 74.62 83 LEU A N 1
ATOM 647 C CA . LEU A 1 83 ? 34.852 -13.257 -9.605 1.00 74.62 83 LEU A CA 1
ATOM 648 C C . LEU A 1 83 ? 34.908 -14.622 -8.911 1.00 74.62 83 LEU A C 1
ATOM 650 O O . LEU A 1 83 ? 35.993 -15.021 -8.503 1.00 74.62 83 LEU A O 1
ATOM 654 N N . ARG A 1 84 ? 33.797 -15.369 -8.864 1.00 72.06 84 ARG A N 1
ATOM 655 C CA . ARG A 1 84 ? 33.757 -16.751 -8.353 1.00 72.06 84 ARG A CA 1
ATOM 656 C C . ARG A 1 84 ? 34.679 -17.670 -9.149 1.00 72.06 84 ARG A C 1
ATOM 658 O O . ARG A 1 84 ? 35.572 -18.268 -8.568 1.00 72.06 84 ARG A O 1
ATOM 665 N N . ARG A 1 85 ? 34.588 -17.661 -10.483 1.00 73.31 85 ARG A N 1
ATOM 666 C CA . ARG A 1 85 ? 35.477 -18.451 -11.353 1.00 73.31 85 ARG A CA 1
ATOM 667 C C . ARG A 1 85 ? 36.950 -18.059 -11.207 1.00 73.31 85 ARG A C 1
ATOM 669 O O . ARG A 1 85 ? 37.833 -18.900 -11.339 1.00 73.31 85 ARG A O 1
ATOM 676 N N . ARG A 1 86 ? 37.243 -16.775 -10.960 1.00 76.69 86 ARG A N 1
ATOM 677 C CA . ARG A 1 86 ? 38.605 -16.300 -10.673 1.00 76.69 86 ARG A CA 1
ATOM 678 C C . ARG A 1 86 ? 39.088 -16.813 -9.322 1.00 76.69 86 ARG A C 1
ATOM 680 O O . ARG A 1 86 ? 40.210 -17.286 -9.256 1.00 76.69 86 ARG A O 1
ATOM 687 N N . HIS A 1 87 ? 38.251 -16.744 -8.292 1.00 74.62 87 HIS A N 1
ATOM 688 C CA . HIS A 1 87 ? 38.556 -17.277 -6.970 1.00 74.62 87 HIS A CA 1
ATOM 689 C C . HIS A 1 87 ? 38.798 -18.790 -7.022 1.00 74.62 87 HIS A C 1
ATOM 691 O O . HIS A 1 87 ? 39.828 -19.238 -6.543 1.00 74.62 87 HIS A O 1
ATOM 697 N N . GLU A 1 88 ? 37.939 -19.554 -7.699 1.00 78.19 88 GLU A N 1
ATOM 698 C CA . GLU A 1 88 ? 38.116 -20.995 -7.938 1.00 78.19 88 GLU A CA 1
ATOM 699 C C . GLU A 1 88 ? 39.439 -21.297 -8.653 1.00 78.19 88 GLU A C 1
ATOM 701 O O . GLU A 1 88 ? 40.187 -22.168 -8.221 1.00 78.19 88 GLU A O 1
ATOM 706 N N . ARG A 1 89 ? 39.784 -20.538 -9.704 1.00 77.38 89 ARG A N 1
ATOM 707 C CA . ARG A 1 89 ? 41.076 -20.673 -10.401 1.00 77.38 89 ARG A CA 1
ATOM 708 C C . ARG A 1 89 ? 42.265 -20.309 -9.519 1.00 77.38 89 ARG A C 1
ATOM 710 O O . ARG A 1 89 ? 43.290 -20.965 -9.612 1.00 77.38 89 ARG A O 1
ATOM 717 N N . THR A 1 90 ? 42.153 -19.277 -8.685 1.00 74.50 90 THR A N 1
ATOM 718 C CA . THR A 1 90 ? 43.201 -18.898 -7.727 1.00 74.50 90 THR A CA 1
ATOM 719 C C . THR A 1 90 ? 43.346 -19.944 -6.623 1.00 74.50 90 THR A C 1
ATOM 721 O O . THR A 1 90 ? 44.470 -20.241 -6.247 1.00 74.50 90 THR A O 1
ATOM 724 N N . MET A 1 91 ? 42.254 -20.555 -6.161 1.00 72.56 91 MET A N 1
ATOM 725 C CA . MET A 1 91 ? 42.288 -21.660 -5.200 1.00 72.56 91 MET A CA 1
ATOM 726 C C . MET A 1 91 ? 42.887 -22.932 -5.814 1.00 72.56 91 MET A C 1
ATOM 728 O O . MET A 1 91 ? 43.685 -23.598 -5.167 1.00 72.56 91 MET A O 1
ATOM 732 N N . GLN A 1 92 ? 42.590 -23.228 -7.083 1.00 66.44 92 GLN A N 1
ATOM 733 C CA . GLN A 1 92 ? 43.207 -24.338 -7.826 1.00 66.44 92 GLN A CA 1
ATOM 734 C C . GLN A 1 92 ? 44.686 -24.078 -8.170 1.00 66.44 92 GLN A C 1
ATOM 736 O O . GLN A 1 92 ? 45.487 -25.005 -8.180 1.00 66.44 92 GLN A O 1
ATOM 741 N N . ALA A 1 93 ? 45.068 -22.825 -8.434 1.00 62.44 93 ALA A N 1
ATOM 742 C CA . ALA A 1 93 ? 46.453 -22.428 -8.704 1.00 62.44 93 ALA A CA 1
ATOM 743 C C . ALA A 1 93 ? 47.279 -22.184 -7.424 1.00 62.44 93 ALA A C 1
ATOM 745 O O . ALA A 1 93 ? 48.507 -22.164 -7.481 1.00 62.44 93 ALA A O 1
ATOM 746 N N . GLY A 1 94 ? 46.624 -22.039 -6.268 1.00 53.91 94 GLY A N 1
ATOM 747 C CA . GLY A 1 94 ? 47.221 -21.752 -4.959 1.00 53.91 94 GLY A CA 1
ATOM 748 C C . GLY A 1 94 ? 48.079 -22.873 -4.365 1.00 53.91 94 GLY A C 1
ATOM 749 O O . GLY A 1 94 ? 48.548 -22.736 -3.242 1.00 53.91 94 GLY A O 1
ATOM 750 N N . GLN A 1 95 ? 48.334 -23.950 -5.113 1.00 51.53 95 GLN A N 1
ATOM 751 C CA . GLN A 1 95 ? 49.347 -24.956 -4.783 1.00 51.53 95 GLN A CA 1
ATOM 752 C C . GLN A 1 95 ? 50.755 -24.627 -5.318 1.00 51.53 95 GLN A C 1
ATOM 754 O O . GLN A 1 95 ? 51.673 -25.418 -5.111 1.00 51.53 95 GLN A O 1
ATOM 759 N N . ARG A 1 96 ? 50.976 -23.467 -5.961 1.00 49.59 96 ARG A N 1
ATOM 760 C CA . ARG A 1 96 ? 52.326 -22.944 -6.256 1.00 49.59 96 ARG A CA 1
ATOM 761 C C . ARG A 1 96 ? 52.386 -21.423 -6.062 1.00 49.59 96 ARG A C 1
ATOM 763 O O . ARG A 1 96 ? 51.685 -20.671 -6.727 1.00 49.59 96 ARG A O 1
ATOM 770 N N . TYR A 1 97 ? 53.213 -20.998 -5.111 1.00 41.41 97 TYR A N 1
ATOM 771 C CA . TYR A 1 97 ? 53.417 -19.610 -4.679 1.00 41.41 97 TYR A CA 1
ATOM 772 C C . TYR A 1 97 ? 54.222 -18.776 -5.703 1.00 41.41 97 TYR A C 1
ATOM 774 O O . TYR A 1 97 ? 55.042 -19.346 -6.421 1.00 41.41 97 TYR A O 1
ATOM 782 N N . GLY A 1 98 ? 54.069 -17.439 -5.686 1.00 39.72 98 GLY A N 1
ATOM 783 C CA . GLY A 1 98 ? 55.104 -16.492 -6.153 1.00 39.72 98 GLY A CA 1
ATOM 784 C C . GLY A 1 98 ? 54.655 -15.310 -7.036 1.00 39.72 98 GLY A C 1
ATOM 785 O O . GLY A 1 98 ? 54.338 -15.499 -8.202 1.00 39.72 98 GLY A O 1
ATOM 786 N N . ASP A 1 99 ? 54.710 -14.106 -6.451 1.00 43.38 99 ASP A N 1
ATOM 787 C CA . ASP A 1 99 ? 54.973 -12.759 -7.006 1.00 43.38 99 ASP A CA 1
ATOM 788 C C . ASP A 1 99 ? 54.190 -12.178 -8.203 1.00 43.38 99 ASP A C 1
ATOM 790 O O . ASP A 1 99 ? 54.293 -12.637 -9.336 1.00 43.38 99 ASP A O 1
ATOM 794 N N . ALA A 1 100 ? 53.553 -11.008 -7.993 1.00 38.91 100 ALA A N 1
ATOM 795 C CA . ALA A 1 100 ? 53.397 -9.996 -9.052 1.00 38.91 100 ALA A CA 1
ATOM 796 C C . ALA A 1 100 ? 53.083 -8.564 -8.549 1.00 38.91 100 ALA A C 1
ATOM 798 O O . ALA A 1 100 ? 51.944 -8.216 -8.248 1.00 38.91 100 ALA A O 1
ATOM 799 N N . VAL A 1 101 ? 54.121 -7.723 -8.580 1.00 37.59 101 VAL A N 1
ATOM 800 C CA . VAL A 1 101 ? 54.201 -6.380 -9.200 1.00 37.59 101 VAL A CA 1
ATOM 801 C C . VAL A 1 101 ? 53.049 -5.376 -8.988 1.00 37.59 101 VAL A C 1
ATOM 803 O O . VAL A 1 101 ? 51.989 -5.423 -9.617 1.00 37.59 101 VAL A O 1
ATOM 806 N N . SER A 1 102 ? 53.378 -4.321 -8.240 1.00 35.34 102 SER A N 1
ATOM 807 C CA . SER A 1 102 ? 52.654 -3.052 -8.118 1.00 35.34 102 SER A CA 1
ATOM 808 C C . SER A 1 102 ? 52.545 -2.309 -9.463 1.00 35.34 102 SER A C 1
ATOM 810 O O . SER A 1 102 ? 53.541 -1.829 -10.005 1.00 35.34 102 SER A O 1
ATOM 812 N N . LYS A 1 103 ? 51.328 -2.151 -10.006 1.00 37.25 103 LYS A N 1
ATOM 813 C CA . LYS A 1 103 ? 51.065 -1.284 -11.174 1.00 37.25 103 LYS A CA 1
ATOM 814 C C . LYS A 1 103 ? 50.665 0.128 -10.732 1.00 37.25 103 LYS A C 1
ATOM 816 O O . LYS A 1 103 ? 49.712 0.297 -9.977 1.00 37.25 103 LYS A O 1
ATOM 821 N N . LYS A 1 104 ? 51.376 1.139 -11.250 1.00 28.92 104 LYS A N 1
ATOM 822 C CA . LYS A 1 104 ? 51.100 2.575 -11.043 1.00 28.92 104 LYS A CA 1
ATOM 823 C C . LYS A 1 104 ? 49.698 2.980 -11.557 1.00 28.92 104 LYS A C 1
ATOM 825 O O . LYS A 1 104 ? 49.240 2.420 -12.559 1.00 28.92 104 LYS A O 1
ATOM 830 N N . PRO A 1 105 ? 49.032 3.980 -10.946 1.00 33.69 105 PRO A N 1
ATOM 831 C CA . PRO A 1 105 ? 47.724 4.451 -11.393 1.00 33.69 105 PRO A CA 1
ATOM 832 C C . PRO A 1 105 ? 47.839 5.310 -12.664 1.00 33.69 105 PRO A C 1
ATOM 834 O O . PRO A 1 105 ? 48.629 6.249 -12.718 1.00 33.69 105 PRO A O 1
ATOM 837 N N . ARG A 1 106 ? 47.028 5.010 -13.689 1.00 35.94 106 ARG A N 1
ATOM 838 C CA . ARG A 1 106 ? 46.825 5.875 -14.870 1.00 35.94 106 ARG A CA 1
ATOM 839 C C . ARG A 1 106 ? 45.712 6.900 -14.593 1.00 35.94 106 ARG A C 1
ATOM 841 O O . ARG A 1 106 ? 44.688 6.541 -14.014 1.00 35.94 106 ARG A O 1
ATOM 848 N N . GLN A 1 107 ? 45.923 8.147 -15.023 1.00 39.75 107 GLN A N 1
ATOM 849 C CA . GLN A 1 107 ? 45.019 9.297 -14.847 1.00 39.75 107 GLN A CA 1
ATOM 850 C C . GLN A 1 107 ? 43.672 9.157 -15.598 1.00 39.75 107 GLN A C 1
ATOM 852 O O . GLN A 1 107 ? 43.534 8.370 -16.532 1.00 39.75 107 GLN A O 1
ATOM 857 N N . ASN A 1 108 ? 42.669 9.907 -15.118 1.00 47.12 108 ASN A N 1
ATOM 858 C CA . ASN A 1 108 ? 41.217 9.694 -15.229 1.00 47.12 108 ASN A CA 1
ATOM 859 C C . ASN A 1 108 ? 40.522 10.367 -16.446 1.00 47.12 108 ASN A C 1
ATOM 861 O O . ASN A 1 108 ? 40.194 11.547 -16.368 1.00 47.12 108 ASN A O 1
ATOM 865 N N . PRO A 1 109 ? 40.070 9.596 -17.456 1.00 47.56 109 PRO A N 1
ATOM 866 C CA . PRO A 1 109 ? 38.891 9.914 -18.282 1.00 47.56 109 PRO A CA 1
ATOM 867 C C . PRO A 1 109 ? 37.574 9.377 -17.668 1.00 47.56 109 PRO A C 1
ATOM 869 O O . PRO A 1 109 ? 36.528 9.326 -18.314 1.00 47.56 109 PRO A O 1
ATOM 872 N N . ARG A 1 110 ? 37.608 8.917 -16.407 1.00 54.88 110 ARG A N 1
ATOM 873 C CA . ARG A 1 110 ? 36.521 8.150 -15.771 1.00 54.88 110 ARG A CA 1
ATOM 874 C C . ARG A 1 110 ? 35.329 8.991 -15.309 1.00 54.88 110 ARG A C 1
ATOM 876 O O . ARG A 1 110 ? 34.245 8.434 -15.186 1.00 54.88 110 ARG A O 1
ATOM 883 N N . LYS A 1 111 ? 35.501 10.296 -15.065 1.00 51.72 111 LYS A N 1
ATOM 884 C CA . LYS A 1 111 ? 34.477 11.125 -14.402 1.00 51.72 111 LYS A CA 1
ATOM 885 C C . LYS A 1 111 ? 33.302 11.478 -15.328 1.00 51.72 111 LYS A C 1
ATOM 887 O O . LYS A 1 111 ? 32.175 11.119 -15.013 1.00 51.72 111 LYS A O 1
ATOM 892 N N . ALA A 1 112 ? 33.570 12.013 -16.524 1.00 55.06 112 ALA A N 1
ATOM 893 C CA . ALA A 1 112 ? 32.530 12.325 -17.519 1.00 55.06 112 ALA A CA 1
ATOM 894 C C . ALA A 1 112 ? 31.776 11.070 -18.008 1.00 55.06 112 ALA A C 1
ATOM 896 O O . ALA A 1 112 ? 30.555 11.074 -18.187 1.00 55.06 112 ALA A O 1
ATOM 897 N N . ARG A 1 113 ? 32.497 9.949 -18.160 1.00 57.88 113 ARG A N 1
ATOM 898 C CA . ARG A 1 113 ? 31.896 8.649 -18.482 1.00 57.88 113 ARG A CA 1
ATOM 899 C C . ARG A 1 113 ? 30.999 8.154 -17.341 1.00 57.88 113 ARG A C 1
ATOM 901 O O . ARG A 1 113 ? 29.877 7.737 -17.609 1.00 57.88 113 ARG A O 1
ATOM 908 N N . ALA A 1 114 ? 31.449 8.242 -16.087 1.00 60.47 114 ALA A N 1
ATOM 909 C CA . ALA A 1 114 ? 30.658 7.854 -14.917 1.00 60.47 114 ALA A CA 1
ATOM 910 C C . ALA A 1 114 ? 29.401 8.723 -14.729 1.00 60.47 114 ALA A C 1
ATOM 912 O O . ALA A 1 114 ? 28.341 8.187 -14.413 1.00 60.47 114 ALA A O 1
ATOM 913 N N . GLU A 1 115 ? 29.483 10.031 -14.980 1.00 59.97 115 GLU A N 1
ATOM 914 C CA . GLU A 1 115 ? 28.334 10.948 -14.939 1.00 59.97 115 GLU A CA 1
ATOM 915 C C . GLU A 1 115 ? 27.313 10.631 -16.042 1.00 59.97 115 GLU A C 1
ATOM 917 O O . GLU A 1 115 ? 26.116 10.525 -15.767 1.00 59.97 115 GLU A O 1
ATOM 922 N N . THR A 1 116 ? 27.777 10.362 -17.267 1.00 60.53 116 THR A N 1
ATOM 923 C CA . THR A 1 116 ? 26.916 9.935 -18.386 1.00 60.53 116 THR A CA 1
ATOM 924 C C . THR A 1 116 ? 26.204 8.611 -18.075 1.00 60.53 116 THR A C 1
ATOM 926 O O . THR A 1 116 ? 24.991 8.499 -18.244 1.00 60.53 116 THR A O 1
ATOM 929 N N . LEU A 1 117 ? 26.927 7.618 -17.544 1.00 60.50 117 LEU A N 1
ATOM 930 C CA . LEU A 1 117 ? 26.372 6.325 -17.117 1.00 60.50 117 LEU A CA 1
ATOM 931 C C . LEU A 1 117 ? 25.395 6.464 -15.938 1.00 60.50 117 LEU A C 1
ATOM 933 O O . LEU A 1 117 ? 24.376 5.772 -15.901 1.00 60.50 117 LEU A O 1
ATOM 937 N N . SER A 1 118 ? 25.670 7.358 -14.987 1.00 60.50 118 SER A N 1
ATOM 938 C CA . SER A 1 118 ? 24.782 7.654 -13.855 1.00 60.50 118 SER A CA 1
ATOM 939 C C . SER A 1 118 ? 23.464 8.277 -14.329 1.00 60.50 118 SER A C 1
ATOM 941 O O . SER A 1 118 ? 22.382 7.815 -13.960 1.00 60.50 118 SER A O 1
ATOM 943 N N . ASN A 1 119 ? 23.538 9.248 -15.242 1.00 64.69 119 ASN A N 1
ATOM 944 C CA . ASN A 1 119 ? 22.363 9.883 -15.839 1.00 64.69 119 ASN A CA 1
ATOM 945 C C . ASN A 1 119 ? 21.539 8.906 -16.687 1.00 64.69 119 ASN A C 1
ATOM 947 O O . ASN A 1 119 ? 20.311 8.904 -16.600 1.00 64.69 119 ASN A O 1
ATOM 951 N N . LEU A 1 120 ? 22.193 8.026 -17.452 1.00 63.88 120 LEU A N 1
ATOM 952 C CA . LEU A 1 120 ? 21.513 6.958 -18.188 1.00 63.88 120 LEU A CA 1
ATOM 953 C C . LEU A 1 120 ? 20.893 5.918 -17.247 1.00 63.88 120 LEU A C 1
ATOM 955 O O . LEU A 1 120 ? 19.798 5.445 -17.524 1.00 63.88 120 LEU A O 1
ATOM 959 N N . THR A 1 121 ? 21.511 5.619 -16.098 1.00 60.78 121 THR A N 1
ATOM 960 C CA . THR A 1 121 ? 20.942 4.699 -15.093 1.00 60.78 121 THR A CA 1
ATOM 961 C C . THR A 1 121 ? 19.595 5.187 -14.578 1.00 60.78 121 THR A C 1
ATOM 963 O O . THR A 1 121 ? 18.665 4.392 -14.478 1.00 60.78 121 THR A O 1
ATOM 966 N N . LYS A 1 122 ? 19.467 6.492 -14.311 1.00 61.69 122 LYS A N 1
ATOM 967 C CA . LYS A 1 122 ? 18.204 7.111 -13.877 1.00 61.69 122 LYS A CA 1
ATOM 968 C C . LYS A 1 122 ? 17.135 7.122 -14.977 1.00 61.69 122 LYS A C 1
ATOM 970 O O . LYS A 1 122 ? 15.950 7.214 -14.680 1.00 61.69 122 LYS A O 1
ATOM 975 N N . LYS A 1 123 ? 17.550 7.033 -16.243 1.00 70.38 123 LYS A N 1
ATOM 976 C CA . LYS A 1 123 ? 16.676 7.098 -17.421 1.00 70.38 123 LYS A CA 1
ATOM 977 C C . LYS A 1 123 ? 16.427 5.737 -18.076 1.00 70.38 123 LYS A C 1
ATOM 979 O O . LYS A 1 123 ? 15.675 5.672 -19.035 1.00 70.38 123 LYS A O 1
ATOM 984 N N . ALA A 1 124 ? 17.031 4.650 -17.609 1.00 76.88 124 ALA A N 1
ATOM 985 C CA . ALA A 1 124 ? 16.962 3.366 -18.296 1.00 76.88 124 ALA A CA 1
ATOM 986 C C . ALA A 1 124 ? 15.837 2.461 -17.767 1.00 76.88 124 ALA A C 1
ATOM 988 O O . ALA A 1 124 ? 15.861 2.031 -16.617 1.00 76.88 124 ALA A O 1
ATOM 989 N N . ALA A 1 125 ? 14.933 2.049 -18.651 1.00 82.38 125 ALA A N 1
ATOM 990 C CA . ALA A 1 125 ? 13.924 1.007 -18.456 1.00 82.38 125 ALA A CA 1
ATOM 991 C C . ALA A 1 125 ? 14.431 -0.386 -18.901 1.00 82.38 125 ALA A C 1
ATOM 993 O O . ALA A 1 125 ? 13.681 -1.208 -19.431 1.00 82.38 125 ALA A O 1
ATOM 994 N N . ILE A 1 126 ? 15.737 -0.655 -18.742 1.00 84.06 126 ILE A N 1
ATOM 995 C CA . ILE A 1 126 ? 16.357 -1.922 -19.178 1.00 84.06 126 ILE A CA 1
ATOM 996 C C . ILE A 1 126 ? 15.914 -3.096 -18.305 1.00 84.06 126 ILE A C 1
ATOM 998 O O . ILE A 1 126 ? 15.742 -4.202 -18.812 1.00 84.06 126 ILE A O 1
ATOM 1002 N N . SER A 1 127 ? 15.776 -2.889 -16.997 1.00 86.12 127 SER A N 1
ATOM 1003 C CA . SER A 1 127 ? 15.279 -3.903 -16.061 1.00 86.12 127 SER A CA 1
ATOM 1004 C C . SER A 1 127 ? 13.751 -3.884 -15.984 1.00 86.12 127 SER A C 1
ATOM 1006 O O . SER A 1 127 ? 13.127 -2.882 -16.330 1.00 86.12 127 SER A O 1
ATOM 1008 N N . ARG A 1 128 ? 13.167 -4.988 -15.506 1.00 89.81 128 ARG A N 1
ATOM 1009 C CA . ARG A 1 128 ? 11.767 -5.028 -15.062 1.00 89.81 128 ARG A CA 1
ATOM 1010 C C . ARG A 1 128 ? 11.557 -4.030 -13.920 1.00 89.81 128 ARG A C 1
ATOM 1012 O O . ARG A 1 128 ? 12.497 -3.786 -13.149 1.00 89.81 128 ARG A O 1
ATOM 1019 N N . ARG A 1 129 ? 10.351 -3.485 -13.812 1.00 91.69 129 ARG A N 1
ATOM 1020 C CA . ARG A 1 129 ? 9.894 -2.711 -12.657 1.00 91.69 129 ARG A CA 1
ATOM 1021 C C . ARG A 1 129 ? 9.053 -3.584 -11.740 1.00 91.69 129 ARG A C 1
ATOM 1023 O O . ARG A 1 129 ? 8.480 -4.583 -12.163 1.00 91.69 129 ARG A O 1
ATOM 1030 N N . TRP A 1 130 ? 9.024 -3.176 -10.485 1.00 93.38 130 TRP A N 1
ATOM 1031 C CA . TRP A 1 130 ? 8.250 -3.796 -9.422 1.00 93.38 130 TRP A CA 1
ATOM 1032 C C . TRP A 1 130 ? 7.175 -2.820 -8.979 1.00 93.38 130 TRP A C 1
ATOM 1034 O O . TRP A 1 130 ? 7.335 -1.607 -9.163 1.00 93.38 130 TRP A O 1
ATOM 1044 N N . THR A 1 131 ? 6.086 -3.349 -8.436 1.00 95.44 131 THR A N 1
ATOM 1045 C CA . THR A 1 131 ? 5.166 -2.545 -7.632 1.00 95.44 131 THR A CA 1
ATOM 1046 C C . THR A 1 131 ? 5.929 -1.914 -6.461 1.00 95.44 131 THR A C 1
ATOM 1048 O O . THR A 1 131 ? 7.012 -2.373 -6.086 1.00 95.44 131 THR A O 1
ATOM 1051 N N . HIS A 1 132 ? 5.429 -0.786 -5.966 1.00 94.50 132 HIS A N 1
ATOM 1052 C CA . HIS A 1 132 ? 6.096 0.011 -4.942 1.00 94.50 132 HIS A CA 1
ATOM 1053 C C . HIS A 1 132 ? 6.025 -0.685 -3.580 1.00 94.50 132 HIS A C 1
ATOM 1055 O O . HIS A 1 132 ? 7.060 -0.950 -2.969 1.00 94.50 132 HIS A O 1
ATOM 1061 N N . ASN A 1 133 ? 4.812 -1.006 -3.139 1.00 95.50 133 ASN A N 1
ATOM 1062 C CA . ASN A 1 133 ? 4.548 -1.676 -1.875 1.00 95.50 133 ASN A CA 1
ATOM 1063 C C . ASN A 1 133 ? 3.171 -2.352 -1.897 1.00 95.50 133 ASN A C 1
ATOM 1065 O O . ASN A 1 133 ? 2.340 -2.068 -2.765 1.00 95.50 133 ASN A O 1
ATOM 1069 N N . GLU A 1 134 ? 2.938 -3.204 -0.906 1.00 96.94 134 GLU A N 1
ATOM 1070 C CA . GLU A 1 134 ? 1.591 -3.552 -0.462 1.00 96.94 134 GLU A CA 1
ATOM 1071 C C . GLU A 1 134 ? 1.223 -2.622 0.688 1.00 96.94 134 GLU A C 1
ATOM 1073 O O . GLU A 1 134 ? 2.014 -2.432 1.611 1.00 96.94 134 GLU A O 1
ATOM 1078 N N . GLU A 1 135 ? 0.046 -2.023 0.608 1.00 97.62 135 GLU A N 1
ATOM 1079 C CA . GLU A 1 135 ? -0.541 -1.191 1.647 1.00 97.62 135 GLU A CA 1
ATOM 1080 C C . GLU A 1 135 ? -1.566 -2.032 2.407 1.00 97.62 135 GLU A C 1
ATOM 1082 O O . GLU A 1 135 ? -2.446 -2.645 1.791 1.00 97.62 135 GLU A O 1
ATOM 1087 N N . LEU A 1 136 ? -1.467 -2.080 3.733 1.00 98.25 136 LEU A N 1
ATOM 1088 C CA . LEU A 1 136 ? -2.388 -2.833 4.580 1.00 98.25 136 LEU A CA 1
ATOM 1089 C C . LEU A 1 136 ? -3.215 -1.889 5.447 1.00 98.25 136 LEU A C 1
ATOM 1091 O O . LEU A 1 136 ? -2.736 -0.847 5.884 1.00 98.25 136 LEU A O 1
ATOM 1095 N N . ILE A 1 137 ? -4.453 -2.290 5.743 1.00 98.38 137 ILE A N 1
ATOM 1096 C CA . ILE A 1 137 ? -5.225 -1.732 6.856 1.00 98.38 137 ILE A CA 1
ATOM 1097 C C . ILE A 1 137 ? -5.475 -2.847 7.859 1.00 98.38 137 ILE A C 1
ATOM 1099 O O . ILE A 1 137 ? -6.088 -3.874 7.549 1.00 98.38 137 ILE A O 1
ATOM 1103 N N . VAL A 1 138 ? -5.030 -2.617 9.089 1.00 98.12 138 VAL A N 1
ATOM 1104 C CA . VAL A 1 138 ? -5.048 -3.591 10.178 1.00 98.12 138 VAL A CA 1
ATOM 1105 C C . VAL A 1 138 ? -5.806 -2.996 11.358 1.00 98.12 138 VAL A C 1
ATOM 1107 O O . VAL A 1 138 ? -5.600 -1.848 11.751 1.00 98.12 138 VAL A O 1
ATOM 1110 N N . ARG A 1 139 ? -6.727 -3.755 11.952 1.00 96.75 139 ARG A N 1
ATOM 1111 C CA . ARG A 1 139 ? -7.340 -3.373 13.232 1.00 96.75 139 ARG A CA 1
ATOM 1112 C C . ARG A 1 139 ? -6.267 -3.382 14.313 1.00 96.75 139 ARG A C 1
ATOM 1114 O O . ARG A 1 139 ? -5.350 -4.190 14.284 1.00 96.75 139 ARG A O 1
ATOM 1121 N N . THR A 1 140 ? -6.417 -2.555 15.337 1.00 95.50 140 THR A N 1
ATOM 1122 C CA . THR A 1 140 ? -5.427 -2.444 16.429 1.00 95.50 140 THR A CA 1
ATOM 1123 C C . THR A 1 140 ? -5.253 -3.735 17.241 1.00 95.50 140 THR A C 1
ATOM 1125 O O . THR A 1 140 ? -4.321 -3.860 18.027 1.00 95.50 140 THR A O 1
ATOM 1128 N N . CYS A 1 141 ? -6.133 -4.721 17.043 1.00 95.06 141 CYS A N 1
ATOM 1129 C CA . CYS A 1 141 ? -5.988 -6.080 17.551 1.00 95.06 141 CYS A CA 1
ATOM 1130 C C . CYS A 1 141 ? -5.148 -7.010 16.650 1.00 95.06 141 CYS A C 1
ATOM 1132 O O . CYS A 1 141 ? -5.070 -8.196 16.952 1.00 95.06 141 CYS A O 1
ATOM 1134 N N . GLY A 1 142 ? -4.547 -6.521 15.560 1.00 96.56 142 GLY A N 1
ATOM 1135 C CA . GLY A 1 142 ? -3.688 -7.280 14.636 1.00 96.56 142 GLY A CA 1
ATOM 1136 C C . GLY A 1 142 ? -4.415 -8.021 13.506 1.00 96.56 142 GLY A C 1
ATOM 1137 O O . GLY A 1 142 ? -3.774 -8.740 12.746 1.00 96.56 142 GLY A O 1
ATOM 1138 N N . VAL A 1 143 ? -5.740 -7.871 13.393 1.00 97.62 143 VAL A N 1
ATOM 1139 C CA . VAL A 1 143 ? -6.537 -8.475 12.309 1.00 97.62 143 VAL A CA 1
ATOM 1140 C C . VAL A 1 143 ? -6.462 -7.591 11.067 1.00 97.62 143 VAL A C 1
ATOM 1142 O O . VAL A 1 143 ? -6.861 -6.425 11.117 1.00 97.62 143 VAL A O 1
ATOM 1145 N N . VAL A 1 144 ? -5.990 -8.143 9.954 1.00 98.19 144 VAL A N 1
ATOM 1146 C CA . VAL A 1 144 ? -5.925 -7.461 8.655 1.00 98.19 144 VAL A CA 1
ATOM 1147 C C . VAL A 1 144 ? -7.325 -7.399 8.056 1.00 98.19 144 VAL A C 1
ATOM 1149 O O . VAL A 1 144 ? -8.010 -8.416 7.982 1.00 98.19 144 VAL A O 1
ATOM 1152 N N . ILE A 1 145 ? -7.764 -6.216 7.630 1.00 96.69 145 ILE A N 1
ATOM 1153 C CA . ILE A 1 145 ? -9.104 -6.025 7.050 1.00 96.69 145 ILE A CA 1
ATOM 1154 C C . ILE A 1 145 ? -9.079 -5.587 5.590 1.00 96.69 145 ILE A C 1
ATOM 1156 O O . ILE A 1 145 ? -10.110 -5.657 4.929 1.00 96.69 145 ILE A O 1
ATOM 1160 N N . SER A 1 146 ? -7.935 -5.118 5.095 1.00 97.62 146 SER A N 1
ATOM 1161 C CA . SER A 1 146 ? -7.790 -4.694 3.708 1.00 97.62 146 SER A CA 1
ATOM 1162 C C . SER A 1 146 ? -6.332 -4.732 3.276 1.00 97.62 146 SER A C 1
ATOM 1164 O O . SER A 1 146 ? -5.434 -4.519 4.095 1.00 97.62 146 SER A O 1
ATOM 1166 N N . ARG A 1 147 ? -6.122 -4.969 1.983 1.00 97.94 147 ARG A N 1
ATOM 1167 C CA . ARG A 1 147 ? -4.827 -4.954 1.301 1.00 97.94 147 ARG A CA 1
ATOM 1168 C C . ARG A 1 147 ? -4.992 -4.272 -0.053 1.00 97.94 147 ARG A C 1
ATOM 1170 O O . ARG A 1 147 ? -5.991 -4.504 -0.735 1.00 97.94 147 ARG A O 1
ATOM 1177 N N . ALA A 1 148 ? -4.012 -3.474 -0.459 1.00 97.31 148 ALA A N 1
ATOM 1178 C CA . ALA A 1 148 ? -3.925 -2.942 -1.812 1.00 97.31 148 ALA A CA 1
ATOM 1179 C C . ALA A 1 148 ? -2.482 -2.881 -2.313 1.00 97.31 148 ALA A C 1
ATOM 1181 O O . ALA A 1 148 ? -1.580 -2.433 -1.616 1.00 97.31 148 ALA A O 1
ATOM 1182 N N . THR A 1 149 ? -2.286 -3.234 -3.578 1.00 96.88 149 THR A N 1
ATOM 1183 C CA . THR A 1 149 ? -1.002 -3.067 -4.257 1.00 96.88 149 THR A CA 1
ATOM 1184 C C . THR A 1 149 ? -0.844 -1.636 -4.760 1.00 96.88 149 THR A C 1
ATOM 1186 O O . THR A 1 149 ? -1.602 -1.172 -5.619 1.00 96.88 149 THR A O 1
ATOM 1189 N N . PHE A 1 150 ? 0.184 -0.930 -4.297 1.00 96.56 150 PHE A N 1
ATOM 1190 C CA . PHE A 1 150 ? 0.561 0.377 -4.829 1.00 96.56 150 PHE A CA 1
ATOM 1191 C C . PHE A 1 150 ? 1.650 0.213 -5.887 1.00 96.56 150 PHE A C 1
ATOM 1193 O O . PHE A 1 150 ? 2.735 -0.304 -5.641 1.00 96.56 150 PHE A O 1
ATOM 1200 N N . TYR A 1 151 ? 1.372 0.657 -7.113 1.00 94.38 151 TYR A N 1
ATOM 1201 C CA . TYR A 1 151 ? 2.224 0.353 -8.268 1.00 94.38 151 TYR A CA 1
ATOM 1202 C C . TYR A 1 151 ? 3.436 1.282 -8.417 1.00 94.38 151 TYR A C 1
ATOM 1204 O O . TYR A 1 151 ? 4.471 0.860 -8.936 1.00 94.38 151 TYR A O 1
ATOM 1212 N N . GLU A 1 152 ? 3.315 2.553 -8.025 1.00 89.88 152 GLU A N 1
ATOM 1213 C CA . GLU A 1 152 ? 4.336 3.586 -8.291 1.00 89.88 152 GLU A CA 1
ATOM 1214 C C . GLU A 1 152 ? 4.864 4.277 -7.062 1.00 89.88 152 GLU A C 1
ATOM 1216 O O . GLU A 1 152 ? 6.062 4.541 -6.976 1.00 89.88 152 GLU A O 1
ATOM 1221 N N . ALA A 1 153 ? 3.950 4.612 -6.169 1.00 91.44 153 ALA A N 1
ATOM 1222 C CA . ALA A 1 153 ? 4.227 5.381 -4.990 1.00 91.44 153 ALA A CA 1
ATOM 1223 C C . ALA A 1 153 ? 3.084 5.189 -4.005 1.00 91.44 153 ALA A C 1
ATOM 1225 O O . ALA A 1 153 ? 1.922 5.007 -4.392 1.00 91.44 153 ALA A O 1
ATOM 1226 N N . GLU A 1 154 ? 3.435 5.370 -2.748 1.00 92.44 154 GLU A N 1
ATOM 1227 C CA . GLU A 1 154 ? 2.522 5.633 -1.650 1.00 92.44 154 GLU A CA 1
ATOM 1228 C C . GLU A 1 154 ? 2.071 7.102 -1.699 1.00 92.44 154 GLU A C 1
ATOM 1230 O O . GLU A 1 154 ? 2.454 7.954 -0.901 1.00 92.44 154 GLU A O 1
ATOM 1235 N N . SER A 1 155 ? 1.333 7.454 -2.756 1.00 94.62 155 SER A N 1
ATOM 1236 C CA . SER A 1 155 ? 0.804 8.807 -2.921 1.00 94.62 155 SER A CA 1
ATOM 1237 C C . SER A 1 155 ? -0.468 8.990 -2.102 1.00 94.62 155 SER A C 1
ATOM 1239 O O . SER A 1 155 ? -1.298 8.088 -2.029 1.00 94.62 155 SER A O 1
ATOM 1241 N N . MET A 1 156 ? -0.703 10.203 -1.589 1.00 96.75 156 MET A N 1
ATOM 1242 C CA . MET A 1 156 ? -1.927 10.504 -0.827 1.00 96.75 156 MET A CA 1
ATOM 1243 C C . MET A 1 156 ? -3.207 10.207 -1.622 1.00 96.75 156 MET A C 1
ATOM 1245 O O . MET A 1 156 ? -4.199 9.769 -1.054 1.00 96.75 156 MET A O 1
ATOM 1249 N N . SER A 1 157 ? -3.173 10.359 -2.949 1.00 96.12 157 SER A N 1
ATOM 1250 C CA . SER A 1 157 ? -4.282 9.965 -3.823 1.00 96.12 157 SER A CA 1
ATOM 1251 C C . SER A 1 157 ? -4.548 8.453 -3.828 1.00 96.12 157 SER A C 1
ATOM 1253 O O . SER A 1 157 ? -5.706 8.044 -3.894 1.00 96.12 157 SER A O 1
ATOM 1255 N N . ASN A 1 158 ? -3.505 7.619 -3.754 1.00 96.56 158 ASN A N 1
ATOM 1256 C CA . ASN A 1 158 ? -3.645 6.168 -3.636 1.00 96.56 158 ASN A CA 1
ATOM 1257 C C . ASN A 1 158 ? -4.149 5.797 -2.236 1.00 96.56 158 ASN A C 1
ATOM 1259 O O . ASN A 1 158 ? -5.087 5.011 -2.139 1.00 96.56 158 ASN A O 1
ATOM 1263 N N . CYS A 1 159 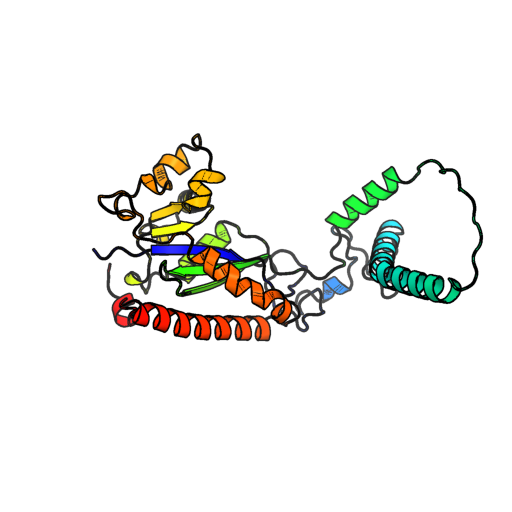? -3.627 6.432 -1.180 1.00 97.69 159 CYS A N 1
ATOM 1264 C CA . CYS A 1 159 ? -4.102 6.255 0.196 1.00 97.69 159 CYS A CA 1
ATOM 1265 C C . CYS A 1 159 ? -5.596 6.602 0.344 1.00 97.69 159 CYS A C 1
ATOM 1267 O O . CYS A 1 159 ? -6.358 5.810 0.892 1.00 97.69 159 CYS A O 1
ATOM 1269 N N . VAL A 1 160 ? -6.057 7.738 -0.204 1.00 97.69 160 VAL A N 1
ATOM 1270 C CA . VAL A 1 160 ? -7.490 8.101 -0.194 1.00 97.69 160 VAL A CA 1
ATOM 1271 C C . VAL A 1 160 ? -8.325 7.058 -0.931 1.00 97.69 160 VAL A C 1
ATOM 1273 O O . VAL A 1 160 ? -9.331 6.594 -0.398 1.00 97.69 160 VAL A O 1
ATOM 1276 N N . ARG A 1 161 ? -7.912 6.651 -2.140 1.00 97.06 161 ARG A N 1
ATOM 1277 C CA . ARG A 1 161 ? -8.625 5.609 -2.899 1.00 97.06 161 ARG A CA 1
ATOM 1278 C C . ARG A 1 161 ? -8.701 4.302 -2.121 1.00 97.06 161 ARG A C 1
ATOM 1280 O O . ARG A 1 161 ? -9.747 3.657 -2.141 1.00 97.06 161 ARG A O 1
ATOM 1287 N N . PHE A 1 162 ? -7.627 3.928 -1.435 1.00 98.00 162 PHE A N 1
ATOM 1288 C CA . PHE A 1 162 ? -7.576 2.713 -0.637 1.00 98.00 162 PHE A CA 1
ATOM 1289 C C . PHE A 1 162 ? -8.521 2.776 0.568 1.00 98.00 162 PHE A C 1
ATOM 1291 O O . PHE A 1 162 ? -9.320 1.858 0.761 1.00 98.00 162 PHE A O 1
ATOM 1298 N N . LEU A 1 163 ? -8.520 3.886 1.313 1.00 97.94 163 LEU A N 1
ATOM 1299 C CA . LEU A 1 163 ? -9.436 4.105 2.436 1.00 97.94 163 LEU A CA 1
ATOM 1300 C C . LEU A 1 163 ? -10.899 4.107 1.993 1.00 97.94 163 LEU A C 1
ATOM 1302 O O . LEU A 1 163 ? -11.713 3.412 2.590 1.00 97.94 163 LEU A O 1
ATOM 1306 N N . VAL A 1 164 ? -11.231 4.826 0.921 1.00 96.69 164 VAL A N 1
ATOM 1307 C CA . VAL A 1 164 ? -12.595 4.876 0.370 1.00 96.69 164 VAL A CA 1
ATOM 1308 C C . VAL A 1 164 ? -13.053 3.507 -0.138 1.00 96.69 164 VAL A C 1
ATOM 1310 O O . VAL A 1 164 ? -14.218 3.152 0.015 1.00 96.69 164 VAL A O 1
ATOM 1313 N N . SER A 1 165 ? -12.154 2.726 -0.744 1.00 96.81 165 SER A N 1
ATOM 1314 C CA . SER A 1 165 ? -12.486 1.371 -1.210 1.00 96.81 165 SER A CA 1
ATOM 1315 C C . SER A 1 165 ? -12.694 0.410 -0.038 1.00 96.81 165 SER A C 1
ATOM 1317 O O . SER A 1 165 ? -13.564 -0.454 -0.099 1.00 96.81 165 SER A O 1
ATOM 1319 N N . THR A 1 166 ? -11.924 0.584 1.038 1.00 97.06 166 THR A N 1
ATOM 1320 C CA . THR A 1 166 ? -12.020 -0.228 2.260 1.00 97.06 166 THR A CA 1
ATOM 1321 C C . THR A 1 166 ? -13.250 0.128 3.096 1.00 97.06 166 THR A C 1
ATOM 1323 O O . THR A 1 166 ? -13.878 -0.749 3.690 1.00 97.06 166 THR A O 1
ATOM 1326 N N . PHE A 1 167 ? -13.619 1.408 3.129 1.00 95.75 167 PHE A N 1
ATOM 1327 C CA . PHE A 1 167 ? -14.753 1.938 3.880 1.00 95.75 167 PHE A CA 1
ATOM 1328 C C . PHE A 1 167 ? -15.741 2.604 2.918 1.00 95.75 167 PHE A C 1
ATOM 1330 O O . PHE A 1 167 ? -15.762 3.829 2.783 1.00 95.75 167 PHE A O 1
ATOM 1337 N N . PRO A 1 168 ? -16.532 1.797 2.192 1.00 93.75 168 PRO A N 1
ATOM 1338 C CA . PRO A 1 168 ? -17.423 2.325 1.183 1.00 93.75 168 PRO A CA 1
ATOM 1339 C C . PRO A 1 168 ? -18.720 2.867 1.816 1.00 93.75 168 PRO A C 1
ATOM 1341 O O . PRO A 1 168 ? -19.170 2.361 2.850 1.00 93.75 168 PRO A O 1
ATOM 1344 N N . PRO A 1 169 ? -19.386 3.848 1.179 1.00 91.25 169 PRO A N 1
ATOM 1345 C CA . PRO A 1 169 ? -20.528 4.562 1.762 1.00 91.25 169 PRO A CA 1
ATOM 1346 C C . PRO A 1 169 ? -21.741 3.670 2.061 1.00 91.25 169 PRO A C 1
ATOM 1348 O O . PRO A 1 169 ? -22.529 3.991 2.945 1.00 91.25 169 PRO A O 1
ATOM 1351 N N . GLN A 1 170 ? -21.891 2.536 1.368 1.00 93.38 170 GLN A N 1
ATOM 1352 C CA . GLN A 1 170 ? -22.946 1.556 1.644 1.00 93.38 170 GLN A CA 1
ATOM 1353 C C . GLN A 1 170 ? -22.742 0.765 2.951 1.00 93.38 170 GLN A C 1
ATOM 1355 O O . GLN A 1 170 ? -23.659 0.068 3.381 1.00 93.38 170 GLN A O 1
ATOM 1360 N N . LEU A 1 171 ? -21.568 0.862 3.587 1.00 94.25 171 LEU A N 1
ATOM 1361 C CA . LEU A 1 171 ? -21.248 0.235 4.874 1.00 94.25 171 LEU A CA 1
ATOM 1362 C C . LEU A 1 171 ? -20.812 1.294 5.901 1.00 94.25 171 LEU A C 1
ATOM 1364 O O . LEU A 1 171 ? -19.677 1.262 6.387 1.00 94.25 171 LEU A O 1
ATOM 1368 N N . PRO A 1 172 ? -21.684 2.246 6.268 1.00 92.50 172 PRO A N 1
ATOM 1369 C CA . PRO A 1 172 ? -21.298 3.373 7.112 1.00 92.50 172 PRO A CA 1
ATOM 1370 C C . PRO A 1 172 ? -20.723 2.921 8.463 1.00 92.50 172 PRO A C 1
ATOM 1372 O O . PRO A 1 172 ? -19.753 3.504 8.949 1.00 92.50 172 PRO A O 1
ATOM 1375 N N . ARG A 1 173 ? -21.212 1.836 9.074 1.00 92.38 173 ARG A N 1
ATOM 1376 C CA . ARG A 1 173 ? -20.650 1.323 10.339 1.00 92.38 173 ARG A CA 1
ATOM 1377 C C . ARG A 1 173 ? -19.315 0.583 10.192 1.00 92.38 173 ARG A C 1
ATOM 1379 O O . ARG A 1 173 ? -18.690 0.309 11.212 1.00 92.38 173 ARG A O 1
ATOM 1386 N N . ALA A 1 174 ? -18.838 0.314 8.974 1.00 92.69 174 ALA A N 1
ATOM 1387 C CA . ALA A 1 174 ? -17.509 -0.266 8.750 1.00 92.69 174 ALA A CA 1
ATOM 1388 C C . ALA A 1 174 ? -16.369 0.737 8.970 1.00 92.69 174 ALA A C 1
ATOM 1390 O O . ALA A 1 174 ? -15.280 0.326 9.388 1.00 92.69 174 ALA A O 1
ATOM 1391 N N . HIS A 1 175 ? -16.626 2.031 8.731 1.00 94.44 175 HIS A N 1
ATOM 1392 C CA . HIS A 1 175 ? -15.634 3.091 8.919 1.00 94.44 175 HIS A CA 1
ATOM 1393 C C . HIS A 1 175 ? -15.034 3.027 10.341 1.00 94.44 175 HIS A C 1
ATOM 1395 O O . HIS A 1 175 ? -15.724 2.708 11.320 1.00 94.44 175 HIS A O 1
ATOM 1401 N N . PRO A 1 176 ? -13.747 3.324 10.511 1.00 95.56 176 PRO A N 1
ATOM 1402 C CA . PRO A 1 176 ? -13.188 3.463 11.837 1.00 95.56 176 PRO A CA 1
ATOM 1403 C C . PRO A 1 176 ? -13.684 4.751 12.510 1.00 95.56 176 PRO A C 1
ATOM 1405 O O . PRO A 1 176 ? -14.235 5.631 11.848 1.00 95.56 176 PRO A O 1
ATOM 1408 N N . SER A 1 177 ? -13.528 4.863 13.829 1.00 95.94 177 SER A N 1
ATOM 1409 C CA . SER A 1 177 ? -13.545 6.180 14.485 1.00 95.94 177 SER A CA 1
ATOM 1410 C C . SER A 1 177 ? -12.213 6.890 14.250 1.00 95.94 177 SER A C 1
ATOM 1412 O O . SER A 1 177 ? -12.203 8.082 13.970 1.00 95.94 177 SER A O 1
ATOM 1414 N N . PHE A 1 178 ? -11.107 6.137 14.297 1.00 97.38 178 PHE A N 1
ATOM 1415 C CA . PHE A 1 178 ? -9.753 6.651 14.094 1.00 97.38 178 PHE A CA 1
ATOM 1416 C C . PHE A 1 178 ? -8.932 5.775 13.145 1.00 97.38 178 PHE A C 1
ATOM 1418 O O . PHE A 1 178 ? -8.966 4.545 13.236 1.00 97.38 178 PHE A O 1
ATOM 1425 N N . CYS A 1 179 ? -8.160 6.399 12.261 1.00 97.81 179 CYS A N 1
ATOM 1426 C CA . CYS A 1 179 ? -7.173 5.722 11.428 1.00 97.81 179 CYS A CA 1
ATOM 1427 C C . CYS A 1 179 ? -5.784 6.282 11.733 1.00 97.81 179 CYS A C 1
ATOM 1429 O O . CYS A 1 179 ? -5.527 7.462 11.492 1.00 97.81 179 CYS A O 1
ATOM 1431 N N . PHE A 1 180 ? -4.902 5.426 12.243 1.00 97.81 180 PHE A N 1
ATOM 1432 C CA . PHE A 1 180 ? -3.490 5.746 12.408 1.00 97.81 180 PHE A CA 1
ATOM 1433 C C . PHE A 1 180 ? -2.762 5.610 11.072 1.00 97.81 180 PHE A C 1
ATOM 1435 O O . PHE A 1 180 ? -2.995 4.639 10.350 1.00 97.81 180 PHE A O 1
ATOM 1442 N N . PHE A 1 181 ? -1.906 6.575 10.747 1.00 96.75 181 PHE A N 1
ATOM 1443 C CA . PHE A 1 181 ? -1.068 6.558 9.549 1.00 96.75 181 PHE A CA 1
ATOM 1444 C C . PHE A 1 181 ? 0.135 7.491 9.714 1.00 96.75 181 PHE A C 1
ATOM 1446 O O . PHE A 1 181 ? -0.019 8.628 10.158 1.00 96.75 181 PHE A O 1
ATOM 1453 N N . ASP A 1 182 ? 1.322 7.068 9.288 1.00 94.06 182 ASP A N 1
ATOM 1454 C CA . ASP A 1 182 ? 2.566 7.843 9.409 1.00 94.06 182 ASP A CA 1
ATOM 1455 C C . ASP A 1 182 ? 2.463 9.248 8.815 1.00 94.06 182 ASP A C 1
ATOM 1457 O O . ASP A 1 182 ? 2.979 10.217 9.374 1.00 94.06 182 ASP A O 1
ATOM 1461 N N . SER A 1 183 ? 1.768 9.368 7.683 1.00 94.25 183 SER A N 1
ATOM 1462 C CA . SER A 1 183 ? 1.578 10.622 6.954 1.00 94.25 183 SER A CA 1
ATOM 1463 C C . SER A 1 183 ? 0.147 11.161 7.066 1.00 94.25 183 SER A C 1
ATOM 1465 O O . SER A 1 183 ? -0.325 11.852 6.160 1.00 94.25 183 SER A O 1
ATOM 1467 N N . ALA A 1 184 ? -0.550 10.891 8.179 1.00 96.62 184 ALA A N 1
ATOM 1468 C CA . ALA A 1 184 ? -1.936 11.319 8.410 1.00 96.62 184 ALA A CA 1
ATOM 1469 C C . ALA A 1 184 ? -2.168 12.819 8.158 1.00 96.62 184 ALA A C 1
ATOM 1471 O O . ALA A 1 184 ? -3.163 13.195 7.543 1.00 96.62 184 ALA 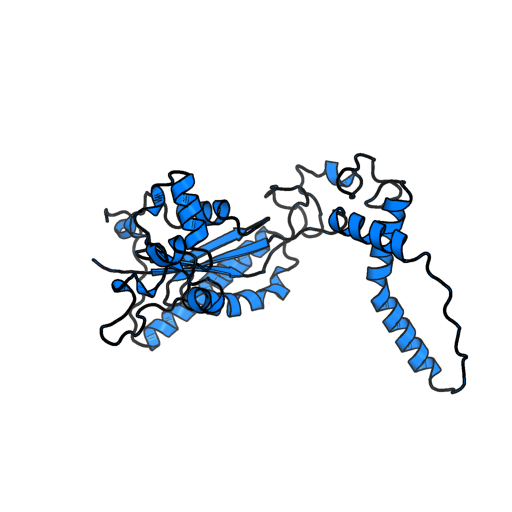A O 1
ATOM 1472 N N . CYS A 1 185 ? -1.227 13.684 8.546 1.00 95.88 185 CYS A N 1
ATOM 1473 C CA . CYS A 1 185 ? -1.349 15.125 8.323 1.00 95.88 185 CYS A CA 1
ATOM 1474 C C . CYS A 1 185 ? -1.276 15.513 6.833 1.00 95.88 185 CYS A C 1
ATOM 1476 O O . CYS A 1 185 ? -1.992 16.416 6.396 1.00 95.88 185 CYS A O 1
ATOM 1478 N N . LEU A 1 186 ? -0.455 14.826 6.030 1.00 96.50 186 LEU A N 1
ATOM 1479 C CA . LEU A 1 186 ? -0.387 15.027 4.578 1.00 96.50 186 LEU A CA 1
ATOM 1480 C C . LEU A 1 186 ? -1.642 14.486 3.893 1.00 96.50 186 LEU A C 1
ATOM 1482 O O . LEU A 1 186 ? -2.162 15.118 2.971 1.00 96.50 186 LEU A O 1
ATOM 1486 N N . LEU A 1 187 ? -2.149 13.354 4.380 1.00 97.69 187 LEU A N 1
ATOM 1487 C CA . LEU A 1 187 ? -3.389 12.756 3.909 1.00 97.69 187 LEU A CA 1
ATOM 1488 C C . LEU A 1 187 ? -4.579 13.683 4.174 1.00 97.69 187 LEU A C 1
ATOM 1490 O O . LEU A 1 187 ? -5.352 13.952 3.257 1.00 97.69 187 LEU A O 1
ATOM 1494 N N . LEU A 1 188 ? -4.682 14.247 5.380 1.00 97.81 188 LEU A N 1
ATOM 1495 C CA . LEU A 1 188 ? -5.739 15.191 5.731 1.00 97.81 188 LEU A CA 1
ATOM 1496 C C . LEU A 1 188 ? -5.661 16.469 4.885 1.00 97.81 188 LEU A C 1
ATOM 1498 O O . LEU A 1 188 ? -6.674 16.894 4.335 1.00 97.81 188 LEU A O 1
ATOM 1502 N N . LYS A 1 189 ? -4.465 17.050 4.694 1.00 97.69 189 LYS A N 1
ATOM 1503 C CA . LYS A 1 189 ? -4.272 18.190 3.773 1.00 97.69 189 LYS A CA 1
ATOM 1504 C C . LYS A 1 189 ? -4.771 17.856 2.363 1.00 97.69 189 LYS A C 1
ATOM 1506 O O . LYS A 1 189 ? -5.413 18.691 1.731 1.00 97.69 189 LYS A O 1
ATOM 1511 N N . HIS A 1 190 ? -4.494 16.646 1.874 1.00 97.88 190 H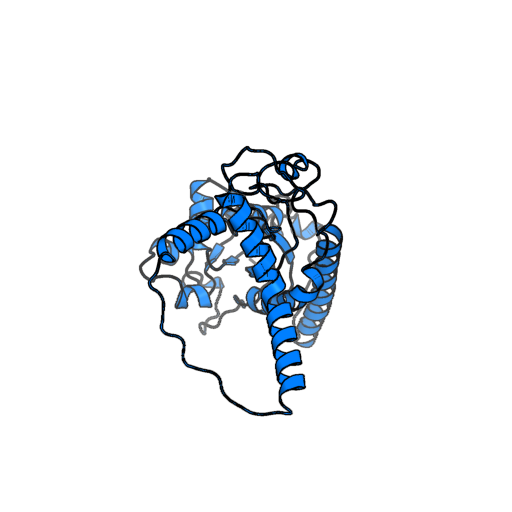IS A N 1
ATOM 1512 C CA . HIS A 1 190 ? -4.951 16.194 0.561 1.00 97.88 190 HIS A CA 1
ATOM 1513 C C . HIS A 1 190 ? -6.477 16.032 0.494 1.00 97.88 190 HIS A C 1
ATOM 1515 O O . HIS A 1 190 ? -7.079 16.487 -0.475 1.00 97.88 190 HIS A O 1
ATOM 1521 N N . ILE A 1 191 ? -7.103 15.437 1.512 1.00 98.06 191 ILE A N 1
ATOM 1522 C CA . ILE A 1 191 ? -8.564 15.278 1.613 1.00 98.06 191 ILE A CA 1
ATOM 1523 C C . ILE A 1 191 ? -9.258 16.643 1.583 1.00 98.06 191 ILE A C 1
ATOM 1525 O O . ILE A 1 191 ? -10.134 16.863 0.746 1.00 98.06 191 ILE A O 1
ATOM 1529 N N . LEU A 1 192 ? -8.802 17.583 2.418 1.00 97.50 192 LEU A N 1
ATOM 1530 C CA . LEU A 1 192 ? -9.351 18.939 2.491 1.00 97.50 192 LEU A CA 1
ATOM 1531 C C . LEU A 1 192 ? -9.186 19.690 1.165 1.00 97.50 192 LEU A C 1
ATOM 1533 O O . LEU A 1 192 ? -10.133 20.291 0.672 1.00 97.50 192 LEU A O 1
ATOM 1537 N N . ALA A 1 193 ? -8.005 19.615 0.543 1.00 97.75 193 ALA A N 1
ATOM 1538 C CA . ALA A 1 193 ? -7.744 20.284 -0.731 1.00 97.75 193 ALA A CA 1
ATOM 1539 C C . ALA A 1 193 ? -8.603 19.750 -1.893 1.00 97.75 193 ALA A C 1
ATOM 1541 O O . ALA A 1 193 ? -8.826 20.471 -2.864 1.00 97.75 193 ALA A O 1
ATOM 1542 N N . ASN A 1 194 ? -9.069 18.499 -1.811 1.00 97.44 194 ASN A N 1
ATOM 1543 C CA . ASN A 1 194 ? -9.897 17.867 -2.841 1.00 97.44 194 ASN A CA 1
ATOM 1544 C C . ASN A 1 194 ? -11.392 17.818 -2.479 1.00 97.44 194 ASN A C 1
ATOM 1546 O O . ASN A 1 194 ? -12.168 17.286 -3.268 1.00 97.44 194 ASN A O 1
ATOM 1550 N N . ASN A 1 195 ? -11.804 18.375 -1.332 1.00 96.75 195 ASN A N 1
ATOM 1551 C CA . ASN A 1 195 ? -13.179 18.305 -0.817 1.00 96.7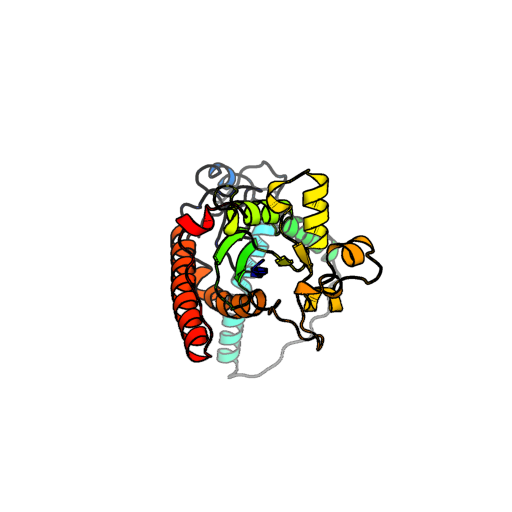5 195 ASN A CA 1
ATOM 1552 C C . ASN A 1 195 ? -13.733 16.864 -0.774 1.00 96.75 195 ASN A C 1
ATOM 1554 O O . ASN A 1 195 ? -14.879 16.613 -1.148 1.00 96.75 195 ASN A O 1
ATOM 1558 N N . GLU A 1 196 ? -12.905 15.899 -0.368 1.00 95.56 196 GLU A N 1
ATOM 1559 C CA . GLU A 1 196 ? -13.312 14.496 -0.253 1.00 95.56 196 GLU A CA 1
ATOM 1560 C C . GLU A 1 196 ? -14.088 14.265 1.052 1.00 95.56 196 GLU A C 1
ATOM 1562 O O . GLU A 1 196 ? -13.489 14.121 2.112 1.00 95.56 196 GLU A O 1
ATOM 1567 N N . THR A 1 197 ? -15.416 14.197 0.970 1.00 95.38 197 THR A N 1
ATOM 1568 C CA . THR A 1 197 ? -16.299 14.128 2.150 1.00 95.38 197 THR A CA 1
ATOM 1569 C C . THR A 1 197 ? -16.579 12.710 2.648 1.00 95.38 197 THR A C 1
ATOM 1571 O O . THR A 1 197 ? -17.111 12.510 3.741 1.00 95.38 197 THR A O 1
ATOM 1574 N N . ARG A 1 198 ? -16.221 11.668 1.882 1.00 94.38 198 ARG A N 1
ATOM 1575 C CA . ARG A 1 198 ? -16.530 10.277 2.273 1.00 94.38 198 ARG A CA 1
ATOM 1576 C C . ARG A 1 198 ? -15.780 9.830 3.527 1.00 94.38 198 ARG A C 1
ATOM 1578 O O . ARG A 1 198 ? -16.175 8.845 4.143 1.00 94.38 198 ARG A O 1
ATOM 1585 N N . LEU A 1 199 ? -14.711 10.526 3.911 1.00 94.44 199 LEU A N 1
ATOM 1586 C CA . LEU A 1 199 ? -13.863 10.184 5.054 1.00 94.44 199 LEU A CA 1
ATOM 1587 C C . LEU A 1 199 ? -14.063 11.117 6.264 1.00 94.44 199 LEU A C 1
ATOM 1589 O O . LEU A 1 199 ? -13.379 10.930 7.265 1.00 94.44 199 LEU A O 1
ATOM 1593 N N . ASP A 1 200 ? -15.024 12.050 6.218 1.00 92.75 200 ASP A N 1
ATOM 1594 C CA . ASP A 1 200 ? -15.239 13.087 7.251 1.00 92.75 200 ASP A CA 1
ATOM 1595 C C . ASP A 1 200 ? -15.467 12.522 8.663 1.00 92.75 200 ASP A C 1
ATOM 1597 O O . ASP A 1 200 ? -15.167 13.163 9.665 1.00 92.75 200 ASP A O 1
ATOM 1601 N N . ASN A 1 201 ? -15.974 11.291 8.753 1.00 90.06 201 ASN A N 1
ATOM 1602 C CA . ASN A 1 201 ? -16.276 10.620 10.018 1.00 90.06 201 ASN A CA 1
ATOM 1603 C C . ASN A 1 201 ? -15.109 9.780 10.571 1.00 90.06 201 ASN A C 1
ATOM 1605 O O . ASN A 1 201 ? -15.347 8.886 11.390 1.00 90.06 201 ASN A O 1
ATOM 1609 N N . ILE A 1 202 ? -13.882 10.004 10.089 1.00 95.06 202 ILE A N 1
ATOM 1610 C CA . ILE A 1 202 ? -12.667 9.312 10.531 1.00 95.06 202 ILE A CA 1
ATOM 1611 C C . ILE A 1 202 ? -11.663 10.346 11.047 1.00 95.06 202 ILE A C 1
ATOM 1613 O O . ILE A 1 202 ? -11.163 11.171 10.286 1.00 95.06 202 ILE A O 1
ATOM 1617 N N . GLY A 1 203 ? -11.292 10.249 12.324 1.00 96.44 203 GLY A N 1
ATOM 1618 C CA . GLY A 1 203 ? -10.148 10.984 12.855 1.00 96.44 203 GLY A CA 1
ATOM 1619 C C . GLY A 1 203 ? -8.843 10.412 12.298 1.00 96.44 203 GLY A C 1
ATOM 1620 O O . GLY A 1 203 ? -8.536 9.237 12.514 1.00 96.44 203 GLY A O 1
ATOM 1621 N N . LEU A 1 204 ? -8.078 11.223 11.566 1.00 97.50 204 LEU A N 1
ATOM 1622 C CA . LEU A 1 204 ? -6.765 10.839 11.048 1.00 97.50 204 LEU A CA 1
ATOM 1623 C C . LEU A 1 204 ? -5.682 11.189 12.061 1.00 97.50 204 LEU A C 1
ATOM 1625 O O . LEU A 1 204 ? -5.459 12.359 12.368 1.00 97.50 204 LEU A O 1
ATOM 1629 N N . VAL A 1 205 ? -4.998 10.163 12.552 1.00 97.12 205 VAL A N 1
ATOM 1630 C CA . VAL A 1 205 ? -4.043 10.268 13.653 1.00 97.12 205 VAL A CA 1
ATOM 1631 C C . VAL A 1 205 ? -2.666 9.861 13.140 1.00 97.12 205 VAL A C 1
ATOM 1633 O O . VAL A 1 205 ? -2.531 8.836 12.475 1.00 97.12 205 VAL A O 1
ATOM 1636 N N . VAL A 1 206 ? -1.631 10.653 13.4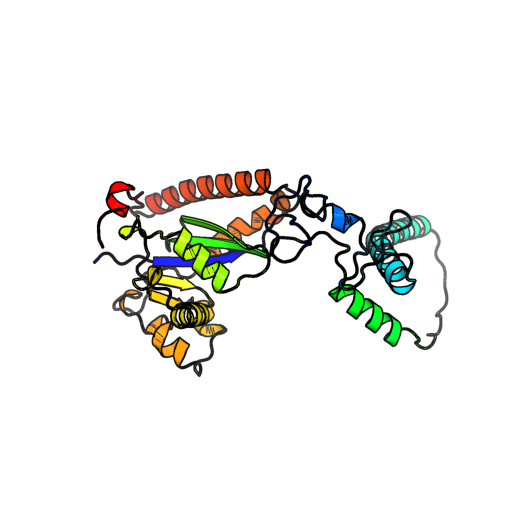12 1.00 95.38 206 VAL A N 1
ATOM 1637 C CA . VAL A 1 206 ? -0.256 10.238 13.102 1.00 95.38 206 VAL A CA 1
ATOM 1638 C C . VAL A 1 206 ? 0.109 9.064 14.003 1.00 95.38 206 VAL A C 1
ATOM 1640 O O . VAL A 1 206 ? -0.192 9.096 15.188 1.00 95.38 206 VAL A O 1
ATOM 1643 N N . ASP A 1 207 ? 0.748 8.022 13.476 1.00 91.25 207 ASP A N 1
ATOM 1644 C CA . ASP A 1 207 ? 1.249 6.937 14.327 1.00 91.25 207 ASP A CA 1
ATOM 1645 C C . ASP A 1 207 ? 2.142 7.475 15.470 1.00 91.25 207 ASP A C 1
ATOM 1647 O O . ASP A 1 207 ? 2.935 8.393 15.272 1.00 91.25 207 ASP A O 1
ATOM 1651 N N . VAL A 1 208 ? 2.022 6.916 16.680 1.00 87.56 208 VAL A N 1
ATOM 1652 C CA . VAL A 1 208 ? 2.673 7.456 17.889 1.00 87.56 208 VAL A CA 1
ATOM 1653 C C . VAL A 1 208 ? 4.198 7.468 17.759 1.00 87.56 208 VAL A C 1
ATOM 1655 O O . VAL A 1 208 ? 4.840 8.451 18.139 1.00 87.56 208 VAL A O 1
ATOM 1658 N N . PHE A 1 209 ? 4.797 6.419 17.186 1.00 86.38 209 PHE A N 1
ATOM 1659 C CA . PHE A 1 209 ? 6.243 6.378 16.971 1.00 86.38 209 PHE A CA 1
ATOM 1660 C C . PHE A 1 209 ? 6.672 7.446 15.960 1.00 86.38 209 PHE A C 1
ATOM 1662 O O . PHE A 1 209 ? 7.673 8.140 16.166 1.00 86.38 209 PHE A O 1
ATOM 1669 N N . HIS A 1 210 ? 5.900 7.623 14.890 1.00 86.00 210 HIS A N 1
ATOM 1670 C CA . HIS A 1 210 ? 6.162 8.635 13.871 1.00 86.00 210 HIS A CA 1
ATOM 1671 C C . HIS A 1 210 ? 5.980 10.059 14.383 1.00 86.00 210 HIS A C 1
ATOM 1673 O O . HIS A 1 210 ? 6.816 10.917 14.088 1.00 86.00 210 HIS A O 1
ATOM 1679 N N . ALA A 1 211 ? 4.939 10.305 15.175 1.00 86.25 211 ALA A N 1
ATOM 1680 C CA . ALA A 1 211 ? 4.661 11.598 15.783 1.00 86.25 211 ALA A CA 1
ATOM 1681 C C . ALA A 1 211 ? 5.852 12.079 16.622 1.00 86.25 211 ALA A C 1
ATOM 1683 O O . ALA A 1 211 ? 6.243 13.234 16.506 1.00 86.25 211 ALA A O 1
ATOM 1684 N N . ILE A 1 212 ? 6.470 11.177 17.394 1.00 86.44 212 ILE A N 1
ATOM 1685 C CA . ILE A 1 212 ? 7.616 11.493 18.260 1.00 86.44 212 ILE A CA 1
ATOM 1686 C C . ILE A 1 212 ? 8.918 11.650 17.460 1.00 86.44 212 ILE A C 1
ATOM 1688 O O . ILE A 1 212 ? 9.718 12.536 17.749 1.00 86.44 212 ILE A O 1
ATOM 1692 N N . ASN A 1 213 ? 9.172 10.777 16.479 1.00 87.94 213 ASN A N 1
ATOM 1693 C CA . ASN A 1 213 ? 10.510 10.649 15.885 1.00 87.94 213 ASN A CA 1
ATOM 1694 C C . ASN A 1 213 ? 10.673 11.306 14.509 1.00 87.94 213 ASN A C 1
ATOM 1696 O O . ASN A 1 213 ? 11.804 11.541 14.078 1.00 87.94 213 ASN A O 1
ATOM 1700 N N . LYS A 1 214 ? 9.580 11.536 13.772 1.00 86.81 214 LYS A N 1
ATOM 1701 C CA . LYS A 1 214 ? 9.636 11.955 12.359 1.00 86.81 214 LYS A CA 1
ATOM 1702 C C . LYS A 1 214 ? 8.837 13.217 12.044 1.00 86.81 214 LYS A C 1
ATOM 1704 O O . LYS A 1 214 ? 9.119 13.856 11.029 1.00 86.81 214 LYS A O 1
ATOM 1709 N N . HIS A 1 215 ? 7.883 13.602 12.889 1.00 86.75 215 HIS A N 1
ATOM 1710 C CA . HIS A 1 215 ? 7.147 14.857 12.737 1.00 86.75 215 HIS A CA 1
ATOM 1711 C C . HIS A 1 215 ? 7.788 15.971 13.554 1.00 86.75 215 HIS A C 1
ATOM 1713 O O . HIS A 1 215 ? 8.373 15.745 14.606 1.00 86.75 215 HIS A O 1
ATOM 1719 N N . LYS A 1 216 ? 7.721 17.194 13.027 1.00 84.88 216 LYS A N 1
ATOM 1720 C CA . LYS A 1 216 ? 8.265 18.372 13.704 1.00 84.88 216 LYS A CA 1
ATOM 1721 C C . LYS A 1 216 ? 7.198 18.976 14.603 1.00 84.88 216 LYS A C 1
ATOM 1723 O O . LYS A 1 216 ? 6.086 19.227 14.140 1.00 84.88 216 LYS A O 1
ATOM 1728 N N . ASP A 1 217 ? 7.583 19.357 15.814 1.00 84.69 217 ASP A N 1
ATOM 1729 C CA . ASP A 1 217 ? 6.715 20.104 16.736 1.00 84.69 217 ASP A CA 1
ATOM 1730 C C . ASP A 1 217 ? 6.243 21.443 16.149 1.00 84.69 217 ASP A C 1
ATOM 1732 O O . ASP A 1 217 ? 5.185 21.953 16.503 1.00 84.69 217 ASP A O 1
ATOM 1736 N N . SER A 1 218 ? 6.997 21.999 15.196 1.00 88.25 218 SER A N 1
ATOM 1737 C CA . SER A 1 218 ? 6.642 23.235 14.498 1.00 88.25 218 SER A CA 1
ATOM 1738 C C . SER A 1 218 ? 5.611 23.073 13.374 1.00 88.25 218 SER A C 1
ATOM 1740 O O . SER A 1 218 ? 5.148 24.088 12.849 1.00 88.25 218 SER A O 1
ATOM 1742 N N . ASP A 1 219 ? 5.218 21.851 12.986 1.00 90.69 219 ASP A N 1
ATOM 1743 C CA . ASP A 1 219 ? 4.101 21.660 12.047 1.00 90.69 219 ASP A CA 1
ATOM 1744 C C . ASP A 1 219 ? 2.767 21.870 12.775 1.00 90.69 219 ASP A C 1
ATOM 1746 O O . ASP A 1 219 ? 2.118 20.926 13.226 1.00 90.69 219 ASP A O 1
ATOM 1750 N N . ALA A 1 220 ? 2.347 23.134 12.867 1.00 94.06 220 ALA A N 1
ATOM 1751 C CA . ALA A 1 220 ? 1.115 23.533 13.543 1.00 94.06 220 ALA A CA 1
ATOM 1752 C C . ALA A 1 220 ? -0.129 22.799 13.013 1.00 94.06 220 ALA A C 1
ATOM 1754 O O . ALA A 1 220 ? -1.045 22.509 13.780 1.00 94.06 220 ALA A O 1
ATOM 1755 N N . PHE A 1 221 ? -0.164 22.461 11.717 1.00 95.69 221 PHE A N 1
ATOM 1756 C CA . PHE A 1 221 ? -1.291 21.722 11.154 1.00 95.69 221 PHE A CA 1
ATOM 1757 C C . PHE A 1 221 ? -1.338 20.299 11.710 1.00 95.69 221 PHE A C 1
ATOM 1759 O O . PHE A 1 221 ? -2.403 19.842 12.121 1.00 95.69 221 PHE A O 1
ATOM 1766 N N . CYS A 1 222 ? -0.197 19.605 11.728 1.00 95.25 222 CYS A N 1
ATOM 1767 C CA . CYS A 1 222 ? -0.107 18.264 12.298 1.00 95.25 222 CYS A CA 1
ATOM 1768 C C . CYS A 1 222 ? -0.448 18.273 13.792 1.00 95.25 222 CYS A C 1
ATOM 1770 O O . CYS A 1 222 ? -1.244 17.450 14.236 1.00 95.25 222 CYS A O 1
ATOM 1772 N N . GLN A 1 223 ? 0.104 19.229 14.545 1.00 93.88 223 GLN A N 1
ATOM 1773 C CA . GLN A 1 223 ? -0.121 19.352 15.986 1.00 93.88 223 GLN A CA 1
ATOM 1774 C C . GLN A 1 223 ? -1.595 19.567 16.337 1.00 93.88 223 GLN A C 1
ATOM 1776 O O . GLN A 1 223 ? -2.091 18.964 17.281 1.00 93.88 223 GLN A O 1
ATOM 1781 N N . LEU A 1 224 ? -2.305 20.386 15.558 1.00 94.44 224 LEU A N 1
ATOM 1782 C CA . LEU A 1 224 ? -3.714 20.681 15.804 1.00 94.44 224 LEU A CA 1
ATOM 1783 C C . LEU A 1 224 ? -4.647 19.539 15.380 1.00 94.44 224 LEU A C 1
ATOM 1785 O O . LEU A 1 224 ? -5.629 19.272 16.066 1.00 94.44 224 LEU A O 1
ATOM 1789 N N . ASN A 1 225 ? -4.367 18.892 14.244 1.00 95.75 225 ASN A N 1
ATOM 1790 C CA . ASN A 1 225 ? -5.355 18.034 13.580 1.00 95.75 225 ASN A CA 1
ATOM 1791 C C . ASN A 1 225 ? -5.049 16.535 13.637 1.00 95.75 225 ASN A C 1
ATOM 1793 O O . ASN A 1 225 ? -5.955 15.742 13.406 1.00 95.75 225 ASN A O 1
ATOM 1797 N N . CYS A 1 226 ? -3.796 16.131 13.866 1.00 96.81 226 CYS A N 1
ATOM 1798 C CA . CYS A 1 226 ? -3.389 14.728 13.739 1.00 96.81 226 CYS A CA 1
ATOM 1799 C C . CYS A 1 226 ? -2.469 14.232 14.863 1.00 96.81 226 CYS A C 1
ATOM 1801 O O . CYS A 1 226 ? -2.059 13.073 14.825 1.00 96.81 226 CYS A O 1
ATOM 1803 N N . ASN A 1 227 ? -2.116 15.063 15.846 1.00 94.88 227 ASN A N 1
ATOM 1804 C CA . ASN A 1 227 ? -1.302 14.626 16.978 1.00 94.88 227 ASN A CA 1
ATOM 1805 C C . ASN A 1 227 ? -2.110 13.648 17.857 1.00 94.88 227 ASN A C 1
ATOM 1807 O O . ASN A 1 227 ? -3.157 14.037 18.360 1.00 94.88 227 ASN A O 1
ATOM 1811 N N . PRO A 1 228 ? -1.632 12.416 18.113 1.00 93.38 228 PRO A N 1
ATOM 1812 C CA . PRO A 1 228 ? -2.306 11.458 18.997 1.00 93.38 228 PRO A CA 1
ATOM 1813 C C . PRO A 1 228 ? -2.755 12.023 20.347 1.00 93.38 228 PRO A C 1
ATOM 1815 O O . PRO A 1 228 ? -3.806 11.640 20.854 1.00 93.38 228 PRO A O 1
ATOM 1818 N N . ALA A 1 229 ? -1.972 12.933 20.930 1.00 92.25 229 ALA A N 1
ATOM 1819 C CA . ALA A 1 229 ? -2.247 13.514 22.239 1.00 92.25 229 ALA A CA 1
ATOM 1820 C C . ALA A 1 229 ? -3.481 14.434 22.255 1.00 92.25 229 ALA A C 1
ATOM 1822 O O . ALA A 1 229 ? -4.001 14.719 23.332 1.00 92.25 229 ALA A O 1
ATOM 1823 N N . THR A 1 230 ? -3.968 14.893 21.095 1.00 92.88 230 THR A N 1
ATOM 1824 C CA . THR A 1 230 ? -5.173 15.734 21.007 1.00 92.88 230 THR A CA 1
ATOM 1825 C C . THR A 1 230 ? -6.472 14.929 20.940 1.00 92.88 230 THR A C 1
ATOM 1827 O O . THR A 1 230 ? -7.547 15.524 20.954 1.00 92.88 230 THR A O 1
ATOM 1830 N N . PHE A 1 231 ? -6.391 13.594 20.926 1.00 93.94 231 PHE A N 1
ATOM 1831 C CA . PHE A 1 231 ? -7.539 12.687 20.890 1.00 93.94 231 PHE A CA 1
ATOM 1832 C C . PHE A 1 231 ? -7.691 11.954 22.235 1.00 93.94 231 PHE A C 1
ATOM 1834 O O . PHE A 1 231 ? -7.153 10.851 22.397 1.00 93.94 231 PHE A O 1
ATOM 1841 N N . PRO A 1 232 ? -8.402 12.535 23.222 1.00 93.06 232 PRO A N 1
ATOM 1842 C CA . PRO A 1 232 ? -8.557 11.942 24.555 1.00 93.06 232 PRO A CA 1
ATOM 1843 C C . PRO A 1 232 ? -9.232 10.563 24.538 1.00 93.06 232 PRO A C 1
ATOM 1845 O O . PRO A 1 232 ? -9.057 9.772 25.458 1.00 93.06 232 PRO A O 1
ATOM 1848 N N . GLU A 1 233 ? -9.964 10.230 23.476 1.00 93.81 233 GLU A N 1
ATOM 1849 C CA . GLU A 1 233 ? -10.596 8.928 23.260 1.00 93.81 233 GLU A CA 1
ATOM 1850 C C . GLU A 1 233 ? -9.599 7.772 23.060 1.00 93.81 233 GLU A C 1
ATOM 1852 O O . GLU A 1 233 ? -9.998 6.602 23.086 1.00 93.81 233 GLU A O 1
ATOM 1857 N N . LEU A 1 234 ? -8.319 8.072 22.816 1.00 93.25 234 LEU A N 1
ATOM 1858 C CA . LEU A 1 234 ? -7.296 7.074 22.501 1.00 93.25 234 LEU A CA 1
ATOM 1859 C C . LEU A 1 234 ? -6.549 6.534 23.724 1.00 93.25 234 LEU A C 1
ATOM 1861 O O . LEU A 1 234 ? -5.885 5.501 23.603 1.00 93.25 234 LEU A O 1
ATOM 1865 N N . PHE A 1 235 ? -6.662 7.176 24.887 1.00 92.19 235 PHE A N 1
ATOM 1866 C CA . PHE A 1 235 ? -5.969 6.777 26.111 1.00 92.19 235 PHE A CA 1
ATOM 1867 C C . PHE A 1 235 ? -6.900 6.753 27.326 1.00 92.19 235 PHE A C 1
ATOM 1869 O O . PHE A 1 235 ? -8.011 7.281 27.312 1.00 92.19 235 PHE A O 1
ATOM 1876 N N . ASN A 1 236 ? -6.490 6.033 28.365 1.00 89.56 236 ASN A N 1
ATOM 1877 C CA . ASN A 1 236 ? -7.243 5.918 29.608 1.00 89.56 236 ASN A CA 1
ATOM 1878 C C . ASN A 1 236 ? -6.895 7.052 30.592 1.00 89.56 236 ASN A C 1
ATOM 1880 O O . ASN A 1 236 ? -6.013 7.870 30.344 1.00 89.56 236 ASN A O 1
ATOM 1884 N N . GLU A 1 237 ? -7.551 7.064 31.754 1.00 90.31 237 GLU A N 1
ATOM 1885 C CA . GLU A 1 237 ? -7.313 8.047 32.828 1.00 90.31 237 GLU A CA 1
ATOM 1886 C C . GLU A 1 237 ? -5.867 8.048 33.367 1.00 90.31 237 GLU A C 1
ATOM 1888 O O . GLU A 1 237 ? -5.451 8.995 34.029 1.00 90.31 237 GLU A O 1
ATOM 1893 N N . LYS A 1 238 ? -5.087 6.997 33.082 1.00 91.12 238 LYS A N 1
ATOM 1894 C CA . LYS A 1 238 ? -3.670 6.861 33.449 1.00 91.12 238 LYS A CA 1
ATOM 1895 C C . LYS A 1 238 ? -2.714 7.264 32.318 1.00 91.12 238 LYS A C 1
ATOM 1897 O O . LYS A 1 238 ? -1.510 7.069 32.462 1.00 91.12 238 LYS A O 1
ATOM 1902 N N . ASN A 1 239 ? -3.224 7.822 31.217 1.00 86.94 239 ASN A N 1
ATOM 1903 C CA . ASN A 1 239 ? -2.481 8.137 29.990 1.00 86.94 239 ASN A CA 1
ATOM 1904 C C . ASN A 1 239 ? -1.860 6.910 29.296 1.00 86.94 239 ASN A C 1
ATOM 1906 O O . ASN A 1 239 ? -0.836 7.017 28.622 1.00 86.94 239 ASN A O 1
ATOM 1910 N N . GLU A 1 240 ? -2.476 5.736 29.440 1.00 90.12 240 GLU A N 1
ATOM 1911 C CA . GLU A 1 240 ? -2.088 4.530 28.706 1.00 90.12 240 GLU A CA 1
ATOM 1912 C C . GLU A 1 240 ? -2.964 4.383 27.458 1.00 90.12 240 GLU A C 1
ATOM 1914 O O . GLU A 1 240 ? -4.188 4.521 27.521 1.00 90.12 240 GLU A O 1
ATOM 1919 N N . TRP A 1 241 ? -2.346 4.080 26.317 1.00 90.50 241 TRP A N 1
ATOM 1920 C CA . TRP A 1 241 ? -3.046 3.927 25.042 1.00 90.50 241 TRP A CA 1
ATOM 1921 C C . TRP A 1 241 ? -3.979 2.708 25.039 1.00 90.50 241 TRP A C 1
ATOM 1923 O O . TRP A 1 241 ? -3.557 1.586 25.320 1.00 90.50 241 TRP A O 1
ATOM 1933 N N . TRP A 1 242 ? -5.236 2.905 24.633 1.00 91.06 242 TRP A N 1
ATOM 1934 C CA . TRP A 1 242 ? -6.195 1.815 24.399 1.00 91.06 242 TRP A CA 1
ATOM 1935 C C . TRP A 1 242 ? -5.897 1.027 23.122 1.00 91.06 242 TRP A C 1
ATOM 1937 O O . TRP A 1 242 ? -6.261 -0.144 22.993 1.00 91.06 242 TRP A O 1
ATOM 1947 N N . TYR A 1 243 ? -5.275 1.693 22.152 1.00 92.94 243 TYR A N 1
ATOM 1948 C CA . TYR A 1 243 ? -5.112 1.215 20.790 1.00 92.94 243 TYR A CA 1
ATOM 1949 C C . TYR A 1 243 ? -3.631 1.043 20.464 1.00 92.94 243 TYR A C 1
ATOM 1951 O O . TYR A 1 243 ? -2.843 1.974 20.594 1.00 92.94 243 TYR A O 1
ATOM 1959 N N . ASN A 1 244 ? -3.257 -0.150 20.002 1.00 92.06 244 ASN A N 1
ATOM 1960 C CA . ASN A 1 244 ? -1.918 -0.416 19.487 1.00 92.06 244 ASN A CA 1
ATOM 1961 C C . ASN A 1 244 ? -1.762 0.218 18.094 1.00 92.06 244 ASN A C 1
ATOM 1963 O O . ASN A 1 244 ? -2.221 -0.364 17.106 1.00 92.06 244 ASN A O 1
ATOM 1967 N N . SER A 1 245 ? -1.136 1.396 18.014 1.00 91.56 245 SER A N 1
ATOM 1968 C CA . SER A 1 245 ? -0.857 2.063 16.734 1.00 91.56 245 SER A CA 1
ATOM 1969 C C . SER A 1 245 ? 0.219 1.337 15.915 1.00 91.56 245 SER A C 1
ATOM 1971 O O . SER A 1 245 ? 0.192 1.399 14.695 1.00 91.56 245 SER A O 1
ATOM 1973 N N . SER A 1 246 ? 1.073 0.524 16.546 1.00 91.62 246 SER A N 1
ATOM 1974 C CA . SER A 1 246 ? 2.091 -0.301 15.873 1.00 91.62 246 SER A CA 1
ATOM 1975 C C . SER A 1 246 ? 1.552 -1.627 15.317 1.00 91.62 246 SER A C 1
ATOM 1977 O O . SER A 1 246 ? 2.324 -2.480 14.880 1.00 91.62 246 SER A O 1
ATOM 1979 N N . ALA A 1 247 ? 0.233 -1.856 15.347 1.00 94.19 247 ALA A N 1
ATOM 1980 C CA . ALA A 1 247 ? -0.357 -3.121 14.900 1.00 94.19 247 ALA A CA 1
ATOM 1981 C C . ALA A 1 247 ? -0.041 -3.434 13.427 1.00 94.19 247 ALA A C 1
ATOM 1983 O O . ALA A 1 247 ? 0.210 -4.595 13.090 1.00 94.19 247 ALA A O 1
ATOM 1984 N N . CYS A 1 248 ? -0.028 -2.414 12.561 1.00 93.31 248 CYS A N 1
ATOM 1985 C CA . CYS A 1 248 ? 0.318 -2.609 11.155 1.00 93.31 248 CYS A CA 1
ATOM 1986 C C . CYS A 1 248 ? 1.811 -2.903 10.978 1.00 93.31 248 CYS A C 1
ATOM 1988 O O . CYS A 1 248 ? 2.133 -3.876 10.314 1.00 93.31 248 CYS A O 1
ATOM 1990 N N . GLU A 1 249 ? 2.711 -2.183 11.657 1.00 92.00 249 GLU A N 1
ATOM 1991 C CA . GLU A 1 249 ? 4.160 -2.448 11.615 1.00 92.00 249 GLU A CA 1
ATOM 1992 C C . GLU A 1 249 ? 4.502 -3.886 12.056 1.00 92.00 249 GLU A C 1
ATOM 1994 O O . GLU A 1 249 ? 5.248 -4.600 11.383 1.00 92.00 249 GLU A O 1
ATOM 1999 N N . GLN A 1 250 ? 3.900 -4.360 13.153 1.00 93.44 250 GLN A N 1
ATOM 2000 C CA . GLN A 1 250 ? 4.074 -5.740 13.631 1.00 93.44 250 GLN A CA 1
ATOM 2001 C C . GLN A 1 250 ? 3.597 -6.762 12.591 1.00 93.44 250 GLN A C 1
ATOM 2003 O O . GLN A 1 250 ? 4.261 -7.773 12.349 1.00 93.44 250 GLN A O 1
ATOM 2008 N N . THR A 1 251 ? 2.461 -6.479 11.951 1.00 96.19 251 THR A N 1
ATOM 2009 C CA . THR A 1 251 ? 1.906 -7.318 10.882 1.00 96.19 251 THR A CA 1
ATOM 2010 C C . THR A 1 251 ? 2.794 -7.285 9.638 1.00 96.19 251 THR A C 1
ATOM 2012 O O . THR A 1 251 ? 3.067 -8.333 9.061 1.00 96.19 251 THR A O 1
ATOM 2015 N N . ASN A 1 252 ? 3.319 -6.117 9.270 1.00 94.00 252 ASN A N 1
ATOM 2016 C CA . ASN A 1 252 ? 4.246 -5.913 8.159 1.00 94.00 252 ASN A CA 1
ATOM 2017 C C . ASN A 1 252 ? 5.555 -6.684 8.368 1.00 94.00 252 ASN A C 1
ATOM 2019 O O . ASN A 1 252 ? 6.095 -7.239 7.411 1.00 94.00 252 ASN A O 1
ATOM 2023 N N . GLY A 1 253 ? 6.028 -6.805 9.613 1.00 94.62 253 GLY A N 1
ATOM 2024 C CA . GLY A 1 253 ? 7.161 -7.663 9.966 1.00 94.62 253 GLY A CA 1
ATOM 2025 C C . GLY A 1 253 ? 6.932 -9.134 9.602 1.00 94.62 253 GLY A C 1
ATOM 2026 O O . GLY A 1 253 ? 7.801 -9.756 8.992 1.00 94.62 253 GLY A O 1
ATOM 2027 N N . TRP A 1 254 ? 5.749 -9.677 9.912 1.00 95.31 254 TRP A N 1
ATOM 2028 C CA . TRP A 1 254 ? 5.350 -11.027 9.494 1.00 95.31 254 TRP A CA 1
ATOM 2029 C C . TRP A 1 254 ? 5.149 -11.123 7.974 1.00 95.31 254 TRP A C 1
ATOM 2031 O O . TRP A 1 254 ? 5.707 -12.010 7.327 1.00 95.31 254 TRP A O 1
ATOM 2041 N N . PHE A 1 255 ? 4.413 -10.178 7.391 1.00 94.69 255 PHE A N 1
ATOM 2042 C CA . PHE A 1 255 ? 4.070 -10.154 5.969 1.00 94.69 255 PHE A CA 1
ATOM 2043 C C . PHE A 1 255 ? 5.317 -10.067 5.073 1.00 94.69 255 PHE A C 1
ATOM 2045 O O . PHE A 1 255 ? 5.406 -10.709 4.025 1.00 94.69 255 PHE A O 1
ATOM 2052 N N . GLY A 1 256 ? 6.337 -9.331 5.521 1.00 93.56 256 GLY A N 1
ATOM 2053 C CA . GLY A 1 256 ? 7.619 -9.190 4.839 1.00 93.56 256 GLY A CA 1
ATOM 2054 C C . GLY A 1 256 ? 8.391 -10.504 4.678 1.00 93.56 256 GLY A C 1
ATOM 2055 O O . GLY A 1 256 ? 9.170 -10.633 3.728 1.00 93.56 256 GLY A O 1
ATOM 2056 N N . PHE A 1 257 ? 8.151 -11.518 5.521 1.00 93.75 257 PHE A N 1
ATOM 2057 C CA . PHE A 1 257 ? 8.797 -12.830 5.382 1.00 93.75 257 PHE A CA 1
ATOM 2058 C C . PHE A 1 257 ? 8.390 -13.573 4.107 1.00 93.75 257 PHE A C 1
ATOM 2060 O O . PHE A 1 257 ? 9.121 -14.459 3.661 1.00 93.75 257 PHE A O 1
ATOM 2067 N N . PHE A 1 258 ? 7.284 -13.187 3.469 1.00 95.25 258 PHE A N 1
ATOM 2068 C CA . PHE A 1 258 ? 6.856 -13.775 2.203 1.00 95.25 258 PHE A CA 1
ATOM 2069 C C . PHE A 1 258 ? 7.584 -13.210 0.985 1.00 95.25 258 PHE A C 1
ATOM 2071 O O . PHE A 1 258 ? 7.497 -13.807 -0.090 1.00 95.25 258 PHE A O 1
ATOM 2078 N N . LEU A 1 259 ? 8.348 -12.116 1.123 1.00 92.38 259 LEU A N 1
ATOM 2079 C CA . LEU A 1 259 ? 9.054 -11.484 0.004 1.00 92.38 259 LEU A CA 1
ATOM 2080 C C . LEU A 1 259 ? 9.851 -12.489 -0.853 1.00 92.38 259 LEU A C 1
ATOM 2082 O O . LEU A 1 259 ? 9.681 -12.465 -2.071 1.00 92.38 259 LEU A O 1
ATOM 2086 N N . PRO A 1 260 ? 10.673 -13.404 -0.300 1.00 91.00 260 PRO A N 1
ATOM 2087 C CA . PRO A 1 260 ? 11.423 -14.363 -1.114 1.00 91.00 260 PRO A CA 1
ATOM 2088 C C . PRO A 1 260 ? 10.539 -15.318 -1.928 1.00 91.00 260 PRO A C 1
ATOM 2090 O O . PRO A 1 260 ? 10.961 -15.767 -2.992 1.00 91.00 260 PRO A O 1
ATOM 2093 N N . VAL A 1 261 ? 9.334 -15.618 -1.437 1.00 92.94 261 VAL A N 1
ATOM 2094 C CA . VAL A 1 261 ? 8.375 -16.536 -2.065 1.00 92.94 261 VAL A CA 1
ATOM 2095 C C . VAL A 1 261 ? 7.658 -15.840 -3.215 1.00 92.94 261 VAL A C 1
ATOM 2097 O O . VAL A 1 261 ? 7.601 -16.359 -4.329 1.00 92.94 261 VAL A O 1
ATOM 2100 N N . VAL A 1 262 ? 7.150 -14.635 -2.961 1.00 94.19 262 VAL A N 1
ATOM 2101 C CA . VAL A 1 262 ? 6.272 -13.938 -3.905 1.00 94.19 262 VAL A CA 1
ATOM 2102 C C . VAL A 1 262 ? 7.029 -13.129 -4.954 1.00 94.19 262 VAL A C 1
ATOM 2104 O O . VAL A 1 262 ? 6.468 -12.800 -5.997 1.00 94.19 262 VAL A O 1
ATOM 2107 N N . ARG A 1 263 ? 8.316 -12.835 -4.716 1.00 86.94 263 ARG A N 1
ATOM 2108 C CA . ARG A 1 263 ? 9.105 -11.921 -5.550 1.00 86.94 263 ARG A CA 1
ATOM 2109 C C . ARG A 1 263 ? 9.118 -12.283 -7.024 1.00 86.94 263 ARG A C 1
ATOM 2111 O O . ARG A 1 263 ? 9.273 -11.383 -7.807 1.00 86.94 263 ARG A O 1
ATOM 2118 N N . GLU A 1 264 ? 9.012 -13.531 -7.460 1.00 90.94 264 GLU A N 1
ATOM 2119 C CA . GLU A 1 264 ? 9.023 -13.845 -8.907 1.00 90.94 264 GLU A CA 1
ATOM 2120 C C . GLU A 1 264 ? 7.679 -14.391 -9.408 1.00 90.94 264 GLU A C 1
ATOM 2122 O O . GLU A 1 264 ? 7.588 -14.909 -10.523 1.00 90.94 264 GLU A O 1
ATOM 2127 N N . MET A 1 265 ? 6.625 -14.263 -8.600 1.00 95.62 265 MET A N 1
ATOM 2128 C CA . MET A 1 265 ? 5.280 -14.667 -8.986 1.00 95.62 265 MET A CA 1
ATOM 2129 C C . MET A 1 265 ? 4.680 -13.699 -10.011 1.00 95.62 265 MET A C 1
ATOM 2131 O O . MET A 1 265 ? 4.934 -12.494 -9.996 1.00 95.62 265 MET A O 1
ATOM 2135 N N . GLY A 1 266 ? 3.854 -14.242 -10.907 1.00 94.94 266 GLY A N 1
ATOM 2136 C CA . GLY A 1 266 ? 2.906 -13.429 -11.663 1.00 94.94 266 GLY A CA 1
ATOM 2137 C C . GLY A 1 266 ? 1.797 -12.918 -10.743 1.00 94.94 266 GLY A C 1
ATOM 2138 O O . GLY A 1 266 ? 1.481 -13.561 -9.744 1.00 94.94 266 GLY A O 1
ATOM 2139 N N . GLU A 1 267 ? 1.189 -11.793 -11.105 1.00 95.94 267 GLU A N 1
ATOM 2140 C CA . GLU A 1 267 ? 0.202 -11.065 -10.291 1.00 95.94 267 GLU A CA 1
ATOM 2141 C C . GLU A 1 267 ? -0.935 -11.941 -9.737 1.00 95.94 267 GLU A C 1
ATOM 2143 O O . GLU A 1 267 ? -1.318 -11.792 -8.583 1.00 95.94 267 GLU A O 1
ATOM 2148 N N . VAL A 1 268 ? -1.447 -12.898 -10.519 1.00 96.44 268 VAL A N 1
ATOM 2149 C CA . VAL A 1 268 ? -2.530 -13.791 -10.063 1.00 96.44 268 VAL A CA 1
ATOM 2150 C C . VAL A 1 268 ? -2.076 -14.666 -8.897 1.00 96.44 268 VAL A C 1
ATOM 2152 O O . VAL A 1 268 ? -2.732 -14.698 -7.862 1.00 96.44 268 VAL A O 1
ATOM 2155 N N . ASN A 1 269 ? -0.937 -15.345 -9.051 1.00 97.31 269 ASN A N 1
ATOM 2156 C CA . ASN A 1 269 ? -0.394 -16.217 -8.009 1.00 97.31 269 ASN A CA 1
ATOM 2157 C C . ASN A 1 269 ? 0.066 -15.402 -6.799 1.00 97.31 269 ASN A C 1
ATOM 2159 O O . ASN A 1 269 ? -0.086 -15.855 -5.672 1.00 97.31 269 ASN A O 1
ATOM 2163 N N . TYR A 1 270 ? 0.608 -14.208 -7.048 1.00 97.50 270 TYR A N 1
ATOM 2164 C CA . TYR A 1 270 ? 1.004 -13.258 -6.018 1.00 97.50 270 TYR A CA 1
ATOM 2165 C C . TYR A 1 270 ? -0.186 -12.870 -5.132 1.00 97.50 270 TYR A C 1
ATOM 2167 O O . TYR A 1 270 ? -0.118 -13.034 -3.916 1.00 97.50 270 TYR A O 1
ATOM 2175 N N . ASN A 1 271 ? -1.285 -12.414 -5.745 1.00 97.25 271 ASN A N 1
ATOM 2176 C CA . ASN A 1 271 ? -2.487 -12.002 -5.022 1.00 97.25 271 ASN A CA 1
ATOM 2177 C C . ASN A 1 271 ? -3.130 -13.179 -4.293 1.00 97.25 271 ASN A C 1
ATOM 2179 O O . ASN A 1 271 ? -3.351 -13.083 -3.093 1.00 97.25 271 ASN A O 1
ATOM 2183 N N . PHE A 1 272 ? -3.333 -14.304 -4.987 1.00 97.88 272 PHE A N 1
ATOM 2184 C CA . PHE A 1 272 ? -3.875 -15.515 -4.374 1.00 97.88 272 PHE A CA 1
ATOM 2185 C C . PHE A 1 272 ? -3.064 -15.931 -3.142 1.00 97.88 272 PHE A C 1
ATOM 2187 O O . PHE A 1 272 ? -3.623 -16.117 -2.070 1.00 97.88 272 PHE A O 1
ATOM 2194 N N . PHE A 1 273 ? -1.737 -16.021 -3.268 1.00 98.19 273 PHE A N 1
ATOM 2195 C CA . PHE A 1 273 ? -0.884 -16.436 -2.159 1.00 98.19 273 PHE A CA 1
ATOM 2196 C C . PHE A 1 273 ? -0.998 -15.492 -0.956 1.00 98.19 273 PHE A C 1
ATOM 2198 O O . PHE A 1 273 ? -1.165 -15.962 0.166 1.00 98.19 273 PHE A O 1
ATOM 2205 N N . LEU A 1 274 ? -0.906 -14.175 -1.165 1.00 98.00 274 LEU A N 1
ATOM 2206 C CA . LEU A 1 274 ? -0.959 -13.215 -0.059 1.00 98.00 274 LEU A CA 1
ATOM 2207 C C . LEU A 1 274 ? -2.338 -13.154 0.600 1.00 98.00 274 LEU A C 1
ATOM 2209 O O . LEU A 1 274 ? -2.405 -13.035 1.822 1.00 98.00 274 LEU A O 1
ATOM 2213 N N . ASP A 1 275 ? -3.413 -13.273 -0.178 1.00 97.75 275 ASP A N 1
ATOM 2214 C CA . ASP A 1 275 ? -4.774 -13.293 0.360 1.00 97.75 275 ASP A CA 1
ATOM 2215 C C . ASP A 1 275 ? -5.005 -14.546 1.219 1.00 97.75 275 ASP A C 1
ATOM 2217 O O . ASP A 1 275 ? -5.489 -14.428 2.344 1.00 97.75 275 ASP A O 1
ATOM 2221 N N . GLU A 1 276 ? -4.547 -15.720 0.771 1.00 98.31 276 GLU A N 1
ATOM 2222 C CA . GLU A 1 276 ? -4.589 -16.951 1.573 1.00 98.31 276 GLU A CA 1
ATOM 2223 C C . GLU A 1 276 ? -3.754 -16.829 2.858 1.00 98.31 276 GLU A C 1
ATOM 2225 O O . GLU A 1 276 ? -4.197 -17.232 3.936 1.00 98.31 276 GLU A O 1
ATOM 2230 N N . MET A 1 277 ? -2.559 -16.229 2.786 1.00 98.12 277 MET A N 1
ATOM 2231 C CA . MET A 1 277 ? -1.734 -16.011 3.980 1.00 98.12 277 MET A CA 1
ATOM 2232 C C . MET A 1 277 ? -2.414 -15.066 4.976 1.00 98.12 277 MET A C 1
ATOM 2234 O O . MET A 1 277 ? -2.337 -15.301 6.183 1.00 98.12 277 MET A O 1
ATOM 2238 N N . ILE A 1 278 ? -3.098 -14.021 4.499 1.00 98.38 278 ILE A N 1
ATOM 2239 C CA . ILE A 1 278 ? -3.870 -13.105 5.349 1.00 98.38 278 ILE A CA 1
ATOM 2240 C C . ILE A 1 278 ? -5.025 -13.832 6.036 1.00 98.38 278 ILE A C 1
ATOM 2242 O O . ILE A 1 278 ? -5.245 -13.612 7.228 1.00 98.38 278 ILE A O 1
ATOM 2246 N N . LEU A 1 279 ? -5.748 -14.698 5.321 1.00 97.88 279 LEU A N 1
ATOM 2247 C CA . LEU A 1 279 ? -6.833 -15.488 5.906 1.00 97.88 279 LEU A CA 1
ATOM 2248 C C . LEU A 1 279 ? -6.313 -16.371 7.049 1.00 97.88 279 LEU A C 1
ATOM 2250 O O . LEU A 1 279 ? -6.831 -16.285 8.163 1.00 97.88 279 LEU A O 1
ATOM 2254 N N . ILE A 1 280 ? -5.230 -17.115 6.811 1.00 98.25 280 ILE A N 1
ATOM 2255 C CA . ILE A 1 280 ? -4.596 -17.981 7.819 1.00 98.25 280 ILE A CA 1
ATOM 2256 C C . ILE A 1 280 ? -4.100 -17.168 9.025 1.00 98.25 280 ILE A C 1
ATOM 2258 O O . ILE A 1 280 ? -4.317 -17.555 10.176 1.00 98.25 280 ILE A O 1
ATOM 2262 N N . HIS A 1 281 ? -3.454 -16.022 8.790 1.00 97.81 281 HIS A N 1
ATOM 2263 C CA . HIS A 1 281 ? -3.009 -15.132 9.868 1.00 97.81 281 HIS A CA 1
ATOM 2264 C C . HIS A 1 281 ? -4.171 -14.609 10.696 1.00 97.81 281 HIS A C 1
ATOM 2266 O O . HIS A 1 281 ? -4.094 -14.593 11.921 1.00 97.81 281 HIS A O 1
ATOM 2272 N N . ASN A 1 282 ? -5.257 -14.197 10.048 1.00 98.06 282 ASN A N 1
ATOM 2273 C CA . ASN A 1 282 ? -6.425 -13.677 10.740 1.00 98.06 282 ASN A CA 1
ATOM 2274 C C . ASN A 1 282 ? -7.106 -14.745 11.602 1.00 98.06 282 ASN A C 1
ATOM 2276 O O . ASN A 1 282 ? -7.514 -14.430 12.721 1.00 98.06 282 ASN A O 1
ATOM 2280 N N . GLU A 1 283 ? -7.205 -15.990 11.130 1.00 97.94 283 GLU A N 1
ATOM 2281 C CA . GLU A 1 283 ? -7.706 -17.117 11.929 1.00 97.94 283 GLU A CA 1
ATOM 2282 C C . GLU A 1 283 ? -6.841 -17.339 13.174 1.00 97.94 283 GLU A C 1
ATOM 2284 O O . GLU A 1 283 ? -7.346 -17.297 14.300 1.00 97.94 283 GLU A O 1
ATOM 2289 N N . TRP A 1 284 ? -5.525 -17.457 12.981 1.00 98.00 284 TRP A N 1
ATOM 2290 C CA . TRP A 1 284 ? -4.569 -17.597 14.078 1.00 98.00 284 TRP A CA 1
ATOM 2291 C C . TRP A 1 284 ? -4.657 -16.432 15.074 1.00 98.00 284 TRP A C 1
ATOM 2293 O O . TRP A 1 284 ? -4.721 -16.643 16.287 1.00 98.00 284 TRP A O 1
ATOM 2303 N N . GLN A 1 285 ? -4.717 -15.196 14.581 1.00 97.75 285 GLN A N 1
ATOM 2304 C CA . GLN A 1 285 ? -4.776 -14.005 15.419 1.00 97.75 285 GLN A CA 1
ATOM 2305 C C . GLN A 1 285 ? -6.074 -13.950 16.229 1.00 97.75 285 GLN A C 1
ATOM 2307 O O . GLN A 1 285 ? -6.062 -13.578 17.404 1.00 97.75 285 GLN A O 1
ATOM 2312 N N . VAL A 1 286 ? -7.202 -14.343 15.637 1.00 97.94 286 VAL A N 1
ATOM 2313 C CA . VAL A 1 286 ? -8.484 -14.455 16.343 1.00 97.94 286 VAL A CA 1
ATOM 2314 C C . VAL A 1 286 ? -8.398 -15.479 17.477 1.00 97.94 286 VAL A C 1
ATOM 2316 O O . VAL A 1 286 ? -8.903 -15.208 18.571 1.00 97.94 286 VAL A O 1
ATOM 2319 N N . ASP A 1 287 ? -7.726 -16.608 17.271 1.00 98.06 287 ASP A N 1
ATOM 2320 C CA . ASP A 1 287 ? -7.541 -17.620 18.313 1.00 98.06 287 ASP A CA 1
ATOM 2321 C C . ASP A 1 287 ? -6.601 -17.149 19.428 1.00 98.06 287 ASP A C 1
ATOM 2323 O O . ASP A 1 287 ? -6.914 -17.325 20.610 1.00 98.06 287 ASP A O 1
ATOM 2327 N N . VAL A 1 288 ? -5.519 -16.439 19.093 1.00 97.44 288 VAL A N 1
ATOM 2328 C CA . VAL A 1 288 ? -4.651 -15.770 20.080 1.00 97.44 288 VAL A CA 1
ATOM 2329 C C . VAL A 1 288 ? -5.445 -14.762 20.914 1.00 97.44 288 VAL A C 1
ATOM 2331 O O . VAL A 1 288 ? -5.307 -14.718 22.139 1.00 97.44 288 VAL A O 1
ATOM 2334 N N . LEU A 1 289 ? -6.302 -13.961 20.276 1.00 97.12 289 LEU A N 1
ATOM 2335 C CA . LEU A 1 289 ? -7.156 -12.993 20.964 1.00 97.12 289 LEU A CA 1
ATOM 2336 C C . LEU A 1 289 ? -8.129 -13.690 21.925 1.00 97.12 289 LEU A C 1
ATOM 2338 O O . LEU A 1 289 ? -8.254 -13.262 23.073 1.00 97.12 289 LEU A O 1
ATOM 2342 N N . ARG A 1 290 ? -8.775 -14.782 21.498 1.00 97.62 290 ARG A N 1
ATOM 2343 C CA . ARG A 1 290 ? -9.663 -15.587 22.358 1.00 97.62 290 ARG A CA 1
ATOM 2344 C C . ARG A 1 290 ? -8.917 -16.185 23.548 1.00 97.62 290 ARG A C 1
ATOM 2346 O O . ARG A 1 290 ? -9.404 -16.084 24.671 1.00 97.62 290 ARG A O 1
ATOM 2353 N N . ALA A 1 291 ? -7.727 -16.745 23.327 1.00 98.00 291 ALA A N 1
ATOM 2354 C CA . ALA A 1 291 ? -6.893 -17.313 24.388 1.00 98.00 291 ALA A CA 1
ATOM 2355 C C . ALA A 1 291 ? -6.470 -16.264 25.433 1.00 98.00 291 ALA A C 1
ATOM 2357 O O . ALA A 1 291 ? -6.320 -16.582 26.610 1.00 98.00 291 ALA A O 1
ATOM 2358 N N . ARG A 1 292 ? -6.340 -14.995 25.027 1.00 97.06 292 ARG A N 1
ATOM 2359 C CA . ARG A 1 292 ? -6.082 -13.847 25.916 1.00 97.06 292 ARG A CA 1
ATOM 2360 C C . ARG A 1 292 ? -7.343 -13.282 26.585 1.00 97.06 292 ARG A C 1
ATOM 2362 O O . ARG A 1 292 ? -7.275 -12.240 27.229 1.00 97.06 292 ARG A O 1
ATOM 2369 N N . GLY A 1 293 ? -8.497 -13.928 26.422 1.00 97.12 293 GLY A N 1
ATOM 2370 C CA . GLY A 1 293 ? -9.774 -13.493 26.994 1.00 97.12 293 GLY A CA 1
ATOM 2371 C C . GLY A 1 293 ? -10.458 -12.349 26.236 1.00 97.12 293 GLY A C 1
ATOM 2372 O O . GLY A 1 293 ? -11.475 -11.828 26.701 1.00 97.12 293 GLY A O 1
ATOM 2373 N N . ALA A 1 294 ? -9.941 -11.951 25.068 1.00 95.44 294 ALA A N 1
ATOM 2374 C CA . ALA A 1 294 ? -10.602 -10.969 24.219 1.00 95.44 294 ALA A CA 1
ATOM 2375 C C . ALA A 1 294 ? -11.808 -11.587 23.489 1.00 95.44 294 ALA A C 1
ATOM 2377 O O . ALA A 1 294 ? -11.969 -12.804 23.395 1.00 95.44 294 ALA A O 1
ATOM 2378 N N . ARG A 1 295 ? -12.676 -10.726 22.945 1.00 94.62 295 ARG A N 1
ATOM 2379 C CA . ARG A 1 295 ? -13.922 -11.125 22.266 1.00 94.62 295 ARG A CA 1
ATOM 2380 C C . ARG A 1 295 ? -13.938 -10.644 20.810 1.00 94.62 295 ARG A C 1
ATOM 2382 O O . ARG A 1 295 ? -14.704 -9.731 20.487 1.00 94.62 295 ARG A O 1
ATOM 2389 N N . PRO A 1 296 ? -13.078 -11.195 19.932 1.00 93.94 296 PRO A N 1
ATOM 2390 C CA . PRO A 1 296 ? -13.126 -10.868 18.512 1.00 93.94 296 PRO A CA 1
ATOM 2391 C C . PRO A 1 296 ? -14.496 -11.250 17.941 1.00 93.94 296 PRO A C 1
ATOM 2393 O O . PRO A 1 296 ? -15.057 -12.296 18.272 1.00 93.94 296 PRO A O 1
ATOM 2396 N N . ARG A 1 297 ? -15.047 -10.381 17.094 1.00 91.25 297 ARG A N 1
ATOM 2397 C CA . ARG A 1 297 ? -16.367 -10.553 16.484 1.00 91.25 297 ARG A CA 1
ATOM 2398 C C . ARG A 1 297 ? -16.285 -10.193 15.013 1.00 91.25 297 ARG A C 1
ATOM 2400 O O . ARG A 1 297 ? -15.907 -9.072 14.682 1.00 91.25 297 ARG A O 1
ATOM 2407 N N . LEU A 1 298 ? -16.718 -11.116 14.162 1.00 91.19 298 LEU A N 1
ATOM 2408 C CA . LEU A 1 298 ? -17.052 -10.800 12.782 1.00 91.19 298 LEU A CA 1
ATOM 2409 C C . LEU A 1 298 ? -18.383 -10.045 12.777 1.00 91.19 298 LEU A C 1
ATOM 2411 O O . LEU A 1 298 ? -19.379 -10.530 13.318 1.00 91.19 298 LEU A O 1
ATOM 2415 N N . VAL A 1 299 ? -18.386 -8.829 12.238 1.00 91.62 299 VAL A N 1
ATOM 2416 C CA . VAL A 1 299 ? -19.590 -7.996 12.192 1.00 91.62 299 VAL A CA 1
ATOM 2417 C C . VAL A 1 299 ? -20.387 -8.364 10.937 1.00 91.62 299 VAL A C 1
ATOM 2419 O O . VAL A 1 299 ? -19.824 -8.292 9.845 1.00 91.62 299 VAL A O 1
ATOM 2422 N N . PRO A 1 300 ? -21.666 -8.765 11.054 1.00 94.19 300 PRO A N 1
ATOM 2423 C CA . PRO A 1 300 ? -22.484 -9.081 9.889 1.00 94.19 300 PRO A CA 1
ATOM 2424 C C . PRO A 1 300 ? -22.623 -7.883 8.945 1.00 94.19 300 PRO A C 1
ATOM 2426 O O . PRO A 1 300 ? -22.780 -6.747 9.392 1.00 94.19 300 PRO A O 1
ATOM 2429 N N . MET A 1 301 ? -22.657 -8.142 7.637 1.00 93.94 301 MET A N 1
ATOM 2430 C CA . MET A 1 301 ? -22.833 -7.099 6.615 1.00 93.94 301 MET A CA 1
ATOM 2431 C C . MET A 1 301 ? -24.100 -6.263 6.828 1.00 93.94 301 MET A C 1
ATOM 2433 O O . MET A 1 301 ? -24.078 -5.051 6.637 1.00 93.94 301 MET A O 1
ATOM 2437 N N . SER A 1 302 ? -25.186 -6.890 7.288 1.00 95.50 302 SER A N 1
ATOM 2438 C CA . SER A 1 302 ? -26.433 -6.198 7.625 1.00 95.50 302 SER A CA 1
ATOM 2439 C C . SER A 1 302 ? -26.259 -5.183 8.754 1.00 95.50 302 SER A C 1
ATOM 2441 O O . SER A 1 302 ? -26.875 -4.126 8.710 1.00 95.50 302 SER A O 1
ATOM 2443 N N . GLU A 1 303 ? -25.402 -5.467 9.738 1.00 94.50 303 GLU A N 1
ATOM 2444 C CA . GLU A 1 303 ? -25.077 -4.532 10.817 1.00 94.50 303 GLU A CA 1
ATOM 2445 C C . GLU A 1 303 ? -24.173 -3.403 10.311 1.00 94.50 303 GLU A C 1
ATOM 2447 O O . GLU A 1 303 ? -24.378 -2.254 10.693 1.00 94.50 303 GLU A O 1
ATOM 2452 N N . LEU A 1 304 ? -23.212 -3.702 9.430 1.00 93.69 304 LEU A N 1
ATOM 2453 C CA . LEU A 1 304 ? -22.325 -2.697 8.828 1.00 93.69 304 LEU A CA 1
ATOM 2454 C C . LEU A 1 304 ? -23.072 -1.693 7.933 1.00 93.69 304 LEU A C 1
ATOM 2456 O O . LEU A 1 304 ? -22.653 -0.539 7.835 1.00 93.69 304 LEU A O 1
ATOM 2460 N N . ALA A 1 305 ? -24.173 -2.123 7.316 1.00 95.50 305 ALA A N 1
ATOM 2461 C CA . ALA A 1 305 ? -25.031 -1.296 6.471 1.00 95.50 305 ALA A CA 1
ATOM 2462 C C . ALA A 1 305 ? -25.964 -0.350 7.258 1.00 95.50 305 ALA A C 1
ATOM 2464 O O . ALA A 1 305 ? -26.553 0.555 6.670 1.00 95.50 305 ALA A O 1
ATOM 2465 N N . LEU A 1 306 ? -26.120 -0.535 8.577 1.00 93.81 306 LEU A N 1
ATOM 2466 C CA . LEU A 1 306 ? -26.978 0.330 9.396 1.00 93.81 306 LEU A CA 1
ATOM 2467 C C . LEU A 1 306 ? -26.374 1.738 9.556 1.00 93.81 306 LEU A C 1
ATOM 2469 O O . LEU A 1 306 ? -25.155 1.849 9.677 1.00 93.81 306 LEU A O 1
ATOM 2473 N N . PRO A 1 307 ? -27.194 2.801 9.674 1.00 90.12 307 PRO A N 1
ATOM 2474 C CA . PRO A 1 307 ? -26.713 4.167 9.908 1.00 90.12 307 PRO A CA 1
ATOM 2475 C C . PRO A 1 307 ? -25.816 4.293 11.151 1.00 90.12 307 PRO A C 1
ATOM 2477 O O . PRO A 1 307 ? -26.024 3.575 12.138 1.00 90.12 307 PRO A O 1
ATOM 2480 N N . ARG A 1 308 ? -24.820 5.188 11.092 1.00 80.31 308 ARG A N 1
ATOM 2481 C CA . ARG A 1 308 ? -23.928 5.511 12.222 1.00 80.31 308 ARG A CA 1
ATOM 2482 C C . ARG A 1 308 ? -24.657 6.227 13.348 1.00 80.31 308 ARG A C 1
ATOM 2484 O O . ARG A 1 308 ? -25.471 7.117 13.033 1.00 80.31 308 ARG A O 1
#